Protein AF-A0A7S4MKB0-F1 (afdb_monomer_lite)

Secondary structure (DSSP, 8-state):
----TT-TTSPPPPTTSPP-HHHHHHHHHHHHH-SEEEEES----S-GGGHHHHHHHHHHHHT-TT--EEEEE-SS--TTGGG-SEEE-S-HHHHHHHHHHHTT--TTS--S----GGGTTEEEESB-TTSBB-SSEEEEEE-STT-EEEE--TT-TTTT-EEEEEEE-TTSPEEEEEEETTEEEEEEE-THHHHHHHTT-SSB-SEEESS-EEEE-

Foldseek 3Di:
DQADCFQLLAHGHDPPAFHDVVVVVVLVVLLVVDQEEEAAADQCPPDPSVSSQVRLLVCVVVVPPSHQHYEYEHQDDHPCQVSGSYYHNDHPVVVVVVVCVVVVHDPVDDPADDDDVVCVQWAWFQADQLQARHPFKIWTAHLDFQFKKAFRRPRRLRHRWIWTFHDADPSRWTWIWTQHPNDTDIHTHRPVLRVCRNVSNDNGRRMGTPDIDMDGD

Structure (mmCIF, N/CA/C/O backbone):
data_AF-A0A7S4MKB0-F1
#
_entry.id   AF-A0A7S4MKB0-F1
#
loop_
_atom_site.group_PDB
_atom_site.id
_atom_site.type_symbol
_atom_site.label_atom_id
_atom_site.label_alt_id
_atom_site.label_comp_id
_atom_site.label_asym_id
_atom_site.label_entity_id
_atom_site.label_seq_id
_atom_site.pdbx_PDB_ins_code
_atom_site.Cartn_x
_atom_site.Cartn_y
_atom_site.Cartn_z
_atom_site.occupancy
_atom_site.B_iso_or_equiv
_atom_site.auth_seq_id
_atom_site.auth_comp_id
_atom_site.auth_asym_id
_atom_site.auth_atom_id
_atom_site.pdbx_PDB_model_num
ATOM 1 N N . ILE A 1 1 ? 10.834 2.226 2.724 1.00 69.75 1 ILE A N 1
ATOM 2 C CA . ILE A 1 1 ? 9.499 2.822 2.491 1.00 69.75 1 ILE A CA 1
ATOM 3 C C . ILE A 1 1 ? 9.269 3.774 3.648 1.00 69.75 1 ILE A C 1
ATOM 5 O O . ILE A 1 1 ? 9.244 3.292 4.764 1.00 69.75 1 ILE A O 1
ATOM 9 N N . HIS A 1 2 ? 9.223 5.087 3.424 1.00 74.38 2 HIS A N 1
ATOM 10 C CA . HIS A 1 2 ? 9.161 6.077 4.514 1.00 74.38 2 HIS A CA 1
ATOM 11 C C . HIS A 1 2 ? 7.730 6.306 5.006 1.00 74.38 2 HIS A C 1
ATOM 13 O O . HIS A 1 2 ? 7.412 7.422 5.377 1.00 74.38 2 HIS A O 1
ATOM 19 N N . GLY A 1 3 ? 6.864 5.296 4.948 1.00 78.50 3 GLY A N 1
ATOM 20 C CA . GLY A 1 3 ? 5.434 5.461 5.188 1.00 78.50 3 GLY A CA 1
ATOM 21 C C . GLY A 1 3 ? 4.674 6.154 4.057 1.00 78.50 3 GLY A C 1
ATOM 22 O O . GLY A 1 3 ? 5.232 6.460 2.998 1.00 78.50 3 GLY A O 1
ATOM 23 N N . ALA A 1 4 ? 3.386 6.396 4.284 1.00 77.88 4 ALA A N 1
ATOM 24 C CA . ALA A 1 4 ? 2.518 7.155 3.395 1.00 77.88 4 ALA A CA 1
ATOM 25 C C . ALA A 1 4 ? 1.710 8.191 4.180 1.00 77.88 4 ALA A C 1
ATOM 27 O O . ALA A 1 4 ? 1.261 7.950 5.297 1.00 77.88 4 ALA A O 1
ATOM 28 N N . TRP A 1 5 ? 1.483 9.359 3.574 1.00 69.25 5 TRP A N 1
ATOM 29 C CA . TRP A 1 5 ? 0.712 10.442 4.202 1.00 69.25 5 TRP A CA 1
ATOM 30 C C . TRP A 1 5 ? -0.736 10.043 4.509 1.00 69.25 5 TRP A C 1
ATOM 32 O O . TRP A 1 5 ? -1.344 10.575 5.436 1.00 69.25 5 TRP A O 1
ATOM 42 N N . PHE A 1 6 ? -1.261 9.098 3.730 1.00 66.25 6 PHE A N 1
ATOM 43 C CA . PHE A 1 6 ? -2.639 8.621 3.792 1.00 66.25 6 PHE A CA 1
ATOM 44 C C . PHE A 1 6 ? -2.758 7.185 4.317 1.00 66.25 6 PHE A C 1
ATOM 46 O O . PHE A 1 6 ? -3.847 6.628 4.270 1.00 66.25 6 PHE A O 1
ATOM 53 N N . ASP A 1 7 ? -1.666 6.588 4.809 1.00 73.00 7 ASP A N 1
ATOM 54 C CA . ASP A 1 7 ? -1.713 5.319 5.538 1.00 73.00 7 ASP A CA 1
ATOM 55 C C . ASP A 1 7 ? -1.405 5.589 7.012 1.00 73.00 7 ASP A C 1
ATOM 57 O O . ASP A 1 7 ? -0.240 5.714 7.395 1.00 73.00 7 ASP A O 1
ATOM 61 N N . PRO A 1 8 ? -2.423 5.690 7.876 1.00 71.69 8 PRO A N 1
ATOM 62 C CA . PRO A 1 8 ? -2.177 6.017 9.271 1.00 71.69 8 PRO A CA 1
ATOM 63 C C . PRO A 1 8 ? -1.583 4.848 10.069 1.00 71.69 8 PRO A C 1
ATOM 65 O O . PRO A 1 8 ? -1.177 5.053 11.209 1.00 71.69 8 PRO A O 1
ATOM 68 N N . SER A 1 9 ? -1.524 3.645 9.485 1.00 68.19 9 SER A N 1
ATOM 69 C CA . SER A 1 9 ? -0.871 2.455 10.048 1.00 68.19 9 SER A CA 1
ATOM 70 C C . SER A 1 9 ? 0.614 2.341 9.671 1.00 68.19 9 SER A C 1
ATOM 72 O O . SER A 1 9 ? 1.333 1.448 10.125 1.00 68.19 9 SER A O 1
ATOM 74 N N . ASN A 1 10 ? 1.072 3.242 8.803 1.00 77.25 10 ASN A N 1
ATOM 75 C CA . ASN A 1 10 ? 2.452 3.390 8.369 1.00 77.25 10 ASN A CA 1
ATOM 76 C C . ASN A 1 10 ? 2.677 4.862 7.981 1.00 77.25 10 ASN A C 1
ATOM 78 O O . ASN A 1 10 ? 2.890 5.167 6.800 1.00 77.25 10 ASN A O 1
ATOM 82 N N . PRO A 1 11 ? 2.542 5.797 8.941 1.00 74.94 11 PRO A N 1
ATOM 83 C CA . PRO A 1 11 ? 2.632 7.220 8.650 1.00 74.94 11 PRO A CA 1
ATOM 84 C C . PRO A 1 11 ? 4.034 7.587 8.168 1.00 74.94 11 PRO A C 1
ATOM 86 O O . PRO A 1 11 ? 4.996 6.837 8.346 1.00 74.94 11 PRO A O 1
ATOM 89 N N . VAL A 1 12 ? 4.159 8.770 7.561 1.00 76.69 12 VAL A N 1
ATOM 90 C CA . VAL A 1 12 ? 5.456 9.199 7.040 1.00 76.69 12 VAL A CA 1
ATOM 91 C C . VAL A 1 12 ? 6.478 9.357 8.159 1.00 76.69 12 VAL A C 1
ATOM 93 O O . VAL A 1 12 ? 6.296 10.166 9.068 1.00 76.69 12 VAL A O 1
ATOM 96 N N . VAL A 1 13 ? 7.583 8.626 8.044 1.00 75.56 13 VAL A N 1
ATOM 97 C CA . VAL A 1 13 ? 8.700 8.684 8.985 1.00 75.56 13 VAL A CA 1
ATOM 98 C C . VAL A 1 13 ? 9.765 9.632 8.436 1.00 75.56 13 VAL A C 1
ATOM 100 O O . VAL A 1 13 ? 10.166 9.537 7.272 1.00 75.56 13 VAL A O 1
ATOM 103 N N . LYS A 1 14 ? 10.231 10.569 9.273 1.00 69.25 14 LYS A N 1
ATOM 104 C CA . LYS A 1 14 ? 11.354 11.463 8.938 1.00 69.25 14 LYS A CA 1
ATOM 105 C C . LYS A 1 14 ? 12.633 10.637 8.729 1.00 69.25 14 LYS A C 1
ATOM 107 O O . LYS A 1 14 ? 12.747 9.533 9.245 1.00 69.25 14 LYS A O 1
ATOM 112 N N . PHE A 1 15 ? 13.624 11.184 8.021 1.00 62.44 15 PHE A N 1
ATOM 113 C CA . PHE A 1 15 ? 14.869 10.474 7.666 1.00 62.44 15 PHE A CA 1
ATOM 114 C C . PHE A 1 15 ? 15.657 9.873 8.850 1.00 62.44 15 PHE A C 1
ATOM 116 O O . PHE A 1 15 ? 16.503 9.014 8.629 1.00 62.44 15 PHE A O 1
ATOM 123 N N . SER A 1 16 ? 15.397 10.316 10.083 1.00 59.19 16 SER A N 1
ATOM 124 C CA . SER A 1 16 ? 16.022 9.823 11.316 1.00 59.19 16 SER A CA 1
ATOM 125 C C . SER A 1 16 ? 15.167 8.831 12.117 1.00 59.19 16 SER A C 1
ATOM 127 O O . SER A 1 16 ? 15.571 8.456 13.213 1.00 59.19 16 SER A O 1
ATOM 129 N N . GLY A 1 17 ? 13.968 8.475 11.650 1.00 65.25 17 GLY A N 1
ATOM 130 C CA . GLY A 1 17 ? 13.078 7.553 12.359 1.00 65.25 17 GLY A CA 1
ATOM 131 C C . GLY A 1 17 ? 13.209 6.103 11.889 1.00 65.25 17 GLY A C 1
ATOM 132 O O . GLY A 1 17 ? 13.874 5.807 10.895 1.00 65.25 17 GLY A O 1
ATOM 133 N N . ASN A 1 18 ? 12.544 5.198 12.606 1.00 68.56 18 ASN A N 1
ATOM 134 C CA . ASN A 1 18 ? 12.557 3.769 12.301 1.00 68.56 18 ASN A CA 1
ATOM 135 C C . ASN A 1 18 ? 11.503 3.433 11.245 1.00 68.56 18 ASN A C 1
ATOM 137 O O . ASN A 1 18 ? 10.352 3.860 11.338 1.00 68.56 18 ASN A O 1
ATOM 141 N N . LEU A 1 19 ? 11.906 2.674 10.228 1.00 79.88 19 LEU A N 1
ATOM 142 C CA . LEU A 1 19 ? 10.979 2.144 9.237 1.00 79.88 19 LEU A CA 1
ATOM 143 C C . LEU A 1 19 ? 10.293 0.897 9.794 1.00 79.88 19 LEU A C 1
ATOM 145 O O . LEU A 1 19 ? 10.870 0.172 10.595 1.00 79.88 19 LEU A O 1
ATOM 149 N N . ARG A 1 20 ? 9.091 0.609 9.295 1.00 84.38 20 ARG A N 1
ATOM 150 C CA . ARG A 1 20 ? 8.440 -0.681 9.516 1.00 84.38 20 ARG A CA 1
ATOM 151 C C . ARG A 1 20 ? 9.255 -1.807 8.877 1.00 84.38 20 ARG A C 1
ATOM 153 O O . ARG A 1 20 ? 9.320 -1.902 7.646 1.00 84.38 20 ARG A O 1
ATOM 160 N N . ASP A 1 21 ? 9.875 -2.635 9.716 1.00 85.25 21 ASP A N 1
ATOM 161 C CA . ASP A 1 21 ? 10.759 -3.728 9.295 1.00 85.25 21 ASP A CA 1
ATOM 162 C C . ASP A 1 21 ? 10.033 -4.756 8.427 1.00 85.25 21 ASP A C 1
ATOM 164 O O . ASP A 1 21 ? 10.594 -5.249 7.452 1.00 85.25 21 ASP A O 1
ATOM 168 N N . ASP A 1 22 ? 8.766 -5.042 8.719 1.00 85.31 22 ASP A N 1
ATOM 169 C CA . ASP A 1 22 ? 7.951 -5.972 7.940 1.00 85.31 22 ASP A CA 1
ATOM 170 C C . ASP A 1 22 ? 7.757 -5.489 6.493 1.00 85.31 22 ASP A C 1
ATOM 172 O O . ASP A 1 22 ? 7.987 -6.240 5.544 1.00 85.31 22 ASP A O 1
ATOM 176 N N . LEU A 1 23 ? 7.433 -4.207 6.302 1.00 87.19 23 LEU A N 1
ATOM 177 C CA . LEU A 1 23 ? 7.290 -3.601 4.975 1.00 87.19 23 LEU A CA 1
ATOM 178 C C . LEU A 1 23 ? 8.634 -3.444 4.265 1.00 87.19 23 LEU A C 1
ATOM 180 O O . LEU A 1 23 ? 8.720 -3.560 3.040 1.00 87.19 23 LEU A O 1
ATOM 184 N N . PHE A 1 24 ? 9.693 -3.166 5.023 1.00 88.06 24 PHE A N 1
ATOM 185 C CA . PHE A 1 24 ? 11.045 -3.114 4.491 1.00 88.06 24 PHE A CA 1
ATOM 186 C C . PHE A 1 24 ? 11.484 -4.486 3.973 1.00 88.06 24 PHE A C 1
ATOM 188 O O . PHE A 1 24 ? 11.900 -4.583 2.822 1.00 88.06 24 PHE A O 1
ATOM 195 N N . ASN A 1 25 ? 11.316 -5.543 4.765 1.00 89.88 25 ASN A N 1
ATOM 196 C CA . ASN A 1 25 ? 11.630 -6.917 4.377 1.00 89.88 25 ASN A CA 1
ATOM 197 C C . ASN A 1 25 ? 10.782 -7.364 3.185 1.00 89.88 25 ASN A C 1
ATOM 199 O O . ASN A 1 25 ? 11.319 -7.894 2.214 1.00 89.88 25 ASN A O 1
ATOM 203 N N . TRP A 1 26 ? 9.485 -7.045 3.187 1.00 90.06 26 TRP A N 1
ATOM 204 C CA . TRP A 1 26 ? 8.615 -7.356 2.057 1.00 90.06 26 TRP A CA 1
ATOM 205 C C . TRP A 1 26 ? 9.085 -6.688 0.757 1.00 90.06 26 TRP A C 1
ATOM 207 O O . TRP A 1 26 ? 9.101 -7.317 -0.300 1.00 90.06 26 TRP A O 1
ATOM 217 N N . MET A 1 27 ? 9.546 -5.436 0.821 1.00 92.56 27 MET A N 1
ATOM 218 C CA . MET A 1 27 ? 10.132 -4.751 -0.334 1.00 92.56 27 MET A CA 1
ATOM 219 C C . MET A 1 27 ? 11.385 -5.468 -0.861 1.00 92.56 27 MET A C 1
ATOM 221 O O . MET A 1 27 ? 11.548 -5.556 -2.077 1.00 92.56 27 MET A O 1
ATOM 225 N N . TYR A 1 28 ? 12.254 -5.983 0.015 1.00 92.56 28 TYR A N 1
ATOM 226 C CA . TYR A 1 28 ? 13.428 -6.769 -0.394 1.00 92.56 28 TYR A CA 1
ATOM 227 C C . TYR A 1 28 ? 13.027 -8.091 -1.057 1.00 92.56 28 TYR A C 1
ATOM 229 O O . TYR A 1 28 ? 13.566 -8.444 -2.108 1.00 92.56 28 TYR A O 1
ATOM 237 N N . ASP A 1 29 ? 12.040 -8.787 -0.497 1.00 93.81 29 ASP A N 1
ATOM 238 C CA . ASP A 1 29 ? 11.519 -10.024 -1.078 1.00 93.81 29 ASP A CA 1
ATOM 239 C C . ASP A 1 29 ? 10.910 -9.789 -2.464 1.00 93.81 29 ASP A C 1
ATOM 241 O O . ASP A 1 29 ? 11.104 -10.591 -3.382 1.00 93.81 29 ASP A O 1
ATOM 245 N N . MET A 1 30 ? 10.177 -8.686 -2.633 1.00 93.44 30 MET A N 1
ATOM 246 C CA . MET 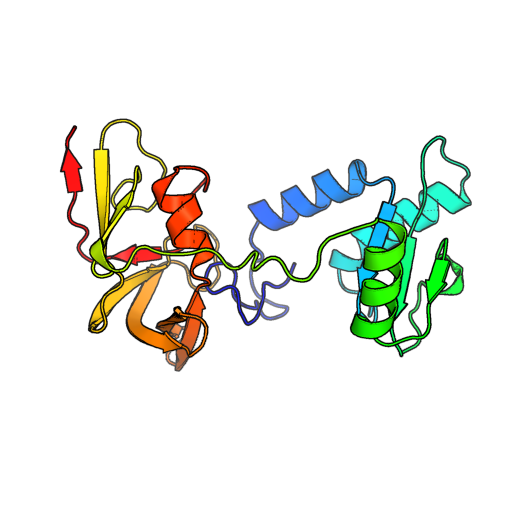A 1 30 ? 9.615 -8.291 -3.925 1.00 93.44 30 MET A CA 1
ATOM 247 C C . MET A 1 30 ? 10.705 -7.871 -4.911 1.00 93.44 30 MET A C 1
ATOM 249 O O . MET A 1 30 ? 10.655 -8.281 -6.068 1.00 93.44 30 MET A O 1
ATOM 253 N N . GLU A 1 31 ? 11.721 -7.123 -4.469 1.00 94.81 31 GLU A N 1
ATOM 254 C CA . GLU A 1 31 ? 12.872 -6.741 -5.297 1.00 94.81 31 GLU A CA 1
ATOM 255 C C . GLU A 1 31 ? 13.555 -7.967 -5.927 1.00 94.81 31 GLU A C 1
ATOM 257 O O . GLU A 1 31 ? 13.938 -7.925 -7.097 1.00 94.81 31 GLU A O 1
ATOM 262 N N . ALA A 1 32 ? 13.684 -9.069 -5.182 1.00 92.69 32 ALA A N 1
ATOM 263 C CA . ALA A 1 32 ? 14.296 -10.296 -5.686 1.00 92.69 32 ALA A CA 1
ATOM 264 C C . ALA A 1 32 ? 13.432 -11.017 -6.740 1.00 92.69 32 ALA A C 1
ATOM 266 O O . ALA A 1 32 ? 13.964 -11.645 -7.660 1.00 92.69 32 ALA A O 1
ATOM 267 N N . LYS A 1 33 ? 12.103 -10.933 -6.615 1.00 94.62 33 LYS A N 1
ATOM 268 C CA . LYS A 1 33 ? 11.141 -11.701 -7.424 1.00 94.62 33 LYS A CA 1
ATOM 269 C C . LYS A 1 33 ? 10.652 -10.962 -8.668 1.00 94.62 33 LYS A C 1
ATOM 271 O O . LYS A 1 33 ? 10.253 -11.614 -9.623 1.00 94.62 33 LYS A O 1
ATOM 276 N N . ILE A 1 34 ? 10.682 -9.632 -8.664 1.00 96.06 34 ILE A N 1
ATOM 277 C CA . ILE A 1 34 ? 10.073 -8.804 -9.709 1.00 96.06 34 ILE A CA 1
ATOM 278 C C . ILE A 1 34 ? 10.734 -9.001 -11.083 1.00 96.06 34 ILE A C 1
ATOM 280 O O . ILE A 1 34 ? 11.960 -8.926 -11.224 1.00 96.06 34 ILE A O 1
ATOM 284 N N . ASP A 1 35 ? 9.909 -9.215 -12.105 1.00 97.31 35 ASP A N 1
ATOM 285 C CA . ASP A 1 35 ? 10.303 -9.255 -13.519 1.00 97.31 35 ASP A CA 1
ATOM 286 C C . ASP A 1 35 ? 9.944 -7.952 -14.258 1.00 97.31 35 ASP A C 1
ATOM 288 O O . ASP A 1 35 ? 10.691 -7.533 -15.146 1.00 97.31 35 ASP A O 1
ATOM 292 N N . LEU A 1 36 ? 8.865 -7.281 -13.841 1.00 97.62 36 LEU A N 1
ATOM 293 C CA . LEU A 1 36 ? 8.358 -6.014 -14.360 1.00 97.62 36 LEU A CA 1
ATOM 294 C C . LEU A 1 36 ? 8.056 -5.023 -13.229 1.00 97.62 36 LEU A C 1
ATOM 296 O O . LEU A 1 36 ? 7.256 -5.308 -12.341 1.00 97.62 36 LEU A O 1
ATOM 300 N N . CYS A 1 37 ? 8.613 -3.813 -13.307 1.00 97.69 37 CYS A N 1
ATOM 301 C CA . CYS A 1 37 ? 8.266 -2.705 -12.413 1.00 97.69 37 CYS A CA 1
ATOM 302 C C . CYS A 1 37 ? 7.580 -1.563 -13.175 1.00 97.69 37 CYS A C 1
ATOM 304 O O . CYS A 1 37 ? 8.119 -1.072 -14.167 1.00 97.69 37 CYS A O 1
ATOM 306 N N . LEU A 1 38 ? 6.423 -1.100 -12.688 1.00 97.50 38 LEU A N 1
ATOM 307 C CA . LEU A 1 38 ? 5.760 0.114 -13.173 1.00 97.50 38 LEU A CA 1
ATOM 308 C C . LEU A 1 38 ? 6.065 1.288 -12.232 1.00 97.50 38 LEU A C 1
ATOM 310 O O . LEU A 1 38 ? 5.642 1.302 -11.078 1.00 97.50 38 LEU A O 1
ATOM 314 N N . CYS A 1 39 ? 6.772 2.300 -12.727 1.00 97.12 39 CYS A N 1
ATOM 315 C CA . CYS A 1 39 ? 7.023 3.551 -12.016 1.00 97.12 39 CYS A CA 1
ATOM 316 C C . CYS A 1 39 ? 6.026 4.616 -12.479 1.00 97.12 39 CYS A C 1
ATOM 318 O O . CYS A 1 39 ? 6.134 5.127 -13.595 1.00 97.12 39 CYS A O 1
ATOM 320 N N . LEU A 1 40 ? 5.066 4.953 -11.617 1.00 97.00 40 LEU A N 1
ATOM 321 C CA . LEU A 1 40 ? 3.945 5.840 -11.931 1.00 97.00 40 LEU A CA 1
ATOM 322 C C . LEU A 1 40 ? 4.097 7.165 -11.177 1.00 97.00 40 LEU A C 1
ATOM 324 O O . LEU A 1 40 ? 4.086 7.173 -9.949 1.00 97.00 40 LEU A O 1
ATOM 328 N N . GLY A 1 41 ? 4.269 8.279 -11.893 1.00 95.12 41 GLY A N 1
ATOM 329 C CA . GLY A 1 41 ? 4.281 9.621 -11.291 1.00 95.12 41 GLY A CA 1
ATOM 330 C C . GLY A 1 41 ? 5.393 9.866 -10.261 1.00 95.12 41 GLY A C 1
ATOM 331 O O . GLY A 1 41 ? 5.247 10.719 -9.391 1.00 95.12 41 GLY A O 1
ATOM 332 N N . THR A 1 42 ? 6.497 9.118 -10.332 1.00 93.44 42 THR A N 1
ATOM 333 C CA . THR A 1 42 ? 7.637 9.231 -9.409 1.00 93.44 42 THR A CA 1
ATOM 334 C C . THR A 1 42 ? 8.868 9.800 -10.110 1.00 93.44 42 THR A C 1
ATOM 336 O O . THR A 1 42 ? 9.149 9.480 -11.267 1.00 93.44 42 THR A O 1
ATOM 339 N N . SER A 1 43 ? 9.623 10.641 -9.400 1.00 93.38 43 SER A N 1
ATOM 340 C CA . SER A 1 43 ? 10.893 11.200 -9.876 1.00 93.38 43 SER A CA 1
ATOM 341 C C . SER A 1 43 ? 12.074 10.232 -9.741 1.00 93.38 43 SER A C 1
ATOM 343 O O . SER A 1 43 ? 13.108 10.466 -10.366 1.00 93.38 43 SER A O 1
ATOM 345 N N . LEU A 1 44 ? 11.930 9.148 -8.961 1.00 93.19 44 LEU A N 1
ATOM 346 C CA . LEU A 1 44 ? 12.999 8.177 -8.669 1.00 93.19 44 LEU A CA 1
ATOM 347 C C . LEU A 1 44 ? 14.278 8.872 -8.159 1.00 93.19 44 LEU A C 1
ATOM 349 O O . LEU A 1 44 ? 15.385 8.653 -8.661 1.00 93.19 44 LEU A O 1
ATOM 353 N N . SER A 1 45 ? 14.097 9.773 -7.190 1.00 88.31 45 SER A N 1
ATOM 354 C CA . SER A 1 45 ? 15.080 10.758 -6.723 1.00 88.31 45 SER A CA 1
ATOM 355 C C . SER A 1 45 ? 16.170 10.216 -5.786 1.00 88.31 45 SER A C 1
ATOM 357 O O . SER A 1 45 ? 16.850 10.989 -5.116 1.00 88.31 45 SER A O 1
ATOM 359 N N . GLY A 1 46 ? 16.385 8.901 -5.744 1.00 85.25 46 GLY A N 1
ATOM 360 C CA . GLY A 1 46 ? 17.447 8.266 -4.963 1.00 85.25 46 GLY A CA 1
ATOM 361 C C . GLY A 1 46 ? 16.984 7.661 -3.641 1.00 85.25 46 GLY A C 1
ATOM 362 O O . GLY A 1 46 ? 17.822 7.341 -2.800 1.00 85.25 46 GLY A O 1
ATOM 363 N N . MET A 1 47 ? 15.681 7.460 -3.447 1.00 87.06 47 MET A N 1
ATOM 364 C CA . MET A 1 47 ? 15.182 6.778 -2.257 1.00 87.06 47 MET A CA 1
ATOM 365 C C . MET A 1 47 ? 15.558 5.296 -2.280 1.00 87.06 47 MET A C 1
ATOM 367 O O . MET A 1 47 ? 15.702 4.682 -3.339 1.00 87.06 47 MET A O 1
ATOM 371 N N . ASN A 1 48 ? 15.634 4.678 -1.098 1.00 87.06 48 ASN A N 1
ATOM 372 C CA . ASN A 1 48 ? 15.890 3.242 -1.012 1.00 87.06 48 ASN A CA 1
ATOM 373 C C . ASN A 1 48 ? 14.839 2.415 -1.777 1.00 87.06 48 ASN A C 1
ATOM 375 O O . ASN A 1 48 ? 15.177 1.384 -2.343 1.00 87.06 48 ASN A O 1
ATOM 379 N N . ALA A 1 49 ? 13.592 2.896 -1.845 1.00 89.06 49 ALA A N 1
ATOM 380 C CA . ALA A 1 49 ? 12.508 2.259 -2.595 1.00 89.06 49 ALA A CA 1
ATOM 381 C C . ALA A 1 49 ? 12.773 2.180 -4.110 1.00 89.06 49 ALA A C 1
ATOM 383 O O . ALA A 1 49 ? 12.295 1.256 -4.764 1.00 89.06 49 ALA A O 1
ATOM 384 N N . ASP A 1 50 ? 13.606 3.066 -4.667 1.00 93.50 50 ASP A N 1
ATOM 385 C CA . ASP A 1 50 ? 13.929 3.062 -6.099 1.00 93.50 50 ASP A CA 1
ATOM 386 C C . ASP A 1 50 ? 14.662 1.785 -6.526 1.00 93.50 50 ASP A C 1
ATOM 388 O O . ASP A 1 50 ? 14.736 1.482 -7.715 1.00 93.50 50 ASP A O 1
ATOM 392 N N . ARG A 1 51 ? 15.214 1.014 -5.578 1.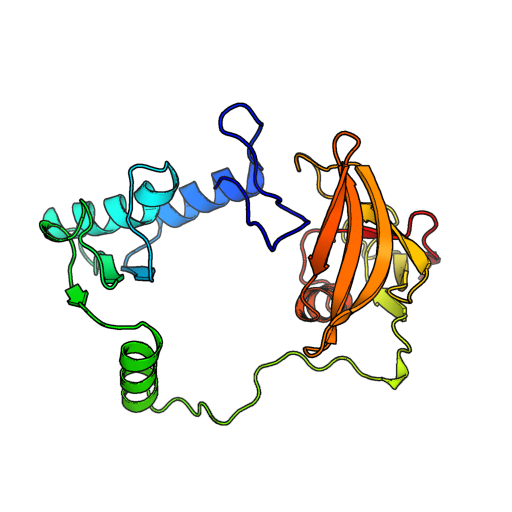00 93.69 51 ARG A N 1
ATOM 393 C CA . ARG A 1 51 ? 15.809 -0.307 -5.832 1.00 93.69 51 ARG A CA 1
ATOM 394 C C . ARG A 1 51 ? 14.851 -1.245 -6.573 1.00 93.69 51 ARG A C 1
ATOM 396 O O . ARG A 1 51 ? 15.275 -1.913 -7.510 1.00 93.69 51 ARG A O 1
ATOM 403 N N . VAL A 1 52 ? 13.553 -1.182 -6.260 1.00 95.12 52 VAL A N 1
ATOM 404 C CA . VAL A 1 52 ? 12.506 -2.012 -6.879 1.00 95.12 52 VAL A CA 1
ATOM 405 C C . VAL A 1 52 ? 12.362 -1.699 -8.372 1.00 95.12 52 VAL A C 1
ATOM 407 O O . VAL A 1 52 ? 12.039 -2.580 -9.158 1.00 95.12 52 VAL A O 1
ATOM 410 N N . ALA A 1 53 ? 12.690 -0.472 -8.786 1.00 96.69 53 ALA A N 1
ATOM 411 C CA . ALA A 1 53 ? 12.762 -0.071 -10.189 1.00 96.69 53 ALA A CA 1
ATOM 412 C C . ALA A 1 53 ? 14.150 -0.314 -10.809 1.00 96.69 53 ALA A C 1
ATOM 414 O O . ALA A 1 53 ? 14.265 -0.651 -11.987 1.00 96.69 53 ALA A O 1
ATOM 415 N N . LYS A 1 54 ? 15.231 -0.134 -10.038 1.00 96.69 54 LYS A N 1
ATOM 416 C CA . LYS A 1 54 ? 16.618 -0.295 -10.516 1.00 96.69 54 LYS A CA 1
ATOM 417 C C . LYS A 1 54 ? 16.950 -1.752 -10.830 1.00 96.69 54 LYS A C 1
ATOM 419 O O . LYS A 1 54 ? 17.669 -2.008 -11.794 1.00 96.69 54 LYS A O 1
ATOM 424 N N . THR A 1 55 ? 16.481 -2.684 -10.010 1.00 96.94 55 THR A N 1
ATOM 425 C CA . THR A 1 55 ? 16.843 -4.101 -10.091 1.00 96.94 55 THR A CA 1
ATOM 426 C C . THR A 1 55 ? 16.320 -4.779 -11.361 1.00 96.94 55 THR A C 1
ATOM 428 O O . THR A 1 55 ? 17.162 -5.262 -12.124 1.00 96.94 55 THR A O 1
ATOM 431 N N . PRO A 1 56 ? 15.015 -4.752 -11.696 1.00 97.44 56 PRO A N 1
ATOM 432 C CA . PRO A 1 56 ? 14.535 -5.313 -12.960 1.00 97.44 56 PRO A CA 1
ATOM 433 C C . PRO A 1 56 ? 15.128 -4.596 -14.185 1.00 97.44 56 PRO A C 1
ATOM 435 O O . PRO A 1 56 ? 15.528 -5.266 -15.133 1.00 97.44 56 PRO A O 1
ATOM 438 N N . ALA A 1 57 ? 15.321 -3.270 -14.148 1.00 97.50 57 ALA A N 1
ATOM 439 C CA . ALA A 1 57 ? 16.013 -2.539 -15.220 1.00 97.50 57 ALA A CA 1
ATOM 440 C C . ALA A 1 57 ? 17.441 -3.063 -15.477 1.00 97.50 57 ALA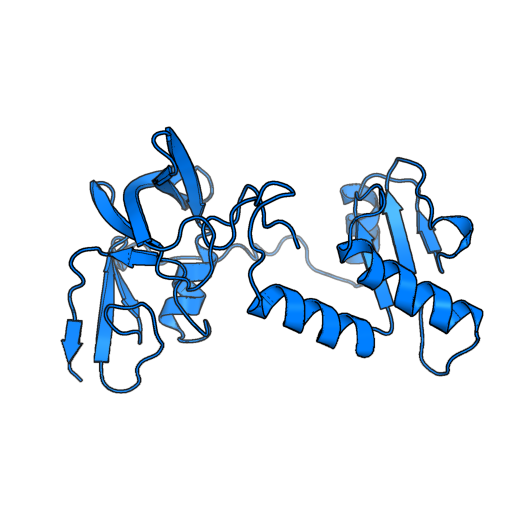 A C 1
ATOM 442 O O . ALA A 1 57 ? 17.829 -3.302 -16.620 1.00 97.50 57 ALA A O 1
ATOM 443 N N . LYS A 1 58 ? 18.237 -3.276 -14.419 1.00 97.31 58 LYS A N 1
ATOM 444 C CA . LYS A 1 58 ? 19.597 -3.833 -14.541 1.00 97.31 58 LYS A CA 1
ATOM 445 C C . LYS A 1 58 ? 19.588 -5.270 -15.063 1.00 97.31 58 LYS A C 1
ATOM 447 O O . LYS A 1 58 ? 20.417 -5.605 -15.903 1.00 97.31 58 LYS A O 1
ATOM 452 N N . ARG A 1 59 ? 18.679 -6.104 -14.555 1.00 97.56 59 ARG A N 1
ATOM 453 C CA . ARG A 1 59 ? 18.536 -7.512 -14.956 1.00 97.56 59 ARG A CA 1
ATOM 454 C C . ARG A 1 59 ? 18.146 -7.640 -16.431 1.00 97.56 59 ARG A C 1
ATOM 456 O O . ARG A 1 59 ? 18.754 -8.430 -17.145 1.00 97.56 59 ARG A O 1
ATOM 463 N N . MET A 1 60 ? 17.235 -6.789 -16.907 1.00 97.69 60 MET A N 1
ATOM 464 C CA . MET A 1 60 ? 16.886 -6.686 -18.327 1.00 97.69 60 MET A CA 1
ATOM 465 C C . MET A 1 60 ? 18.105 -6.305 -19.181 1.00 97.69 60 MET A C 1
ATOM 467 O O . MET A 1 60 ? 18.388 -6.975 -20.166 1.00 97.69 60 MET A O 1
ATOM 471 N N . ILE A 1 61 ? 18.869 -5.274 -18.790 1.00 97.19 61 ILE A N 1
ATOM 472 C CA . ILE A 1 61 ? 20.078 -4.843 -19.525 1.00 97.19 61 ILE A CA 1
ATOM 473 C C . ILE A 1 61 ? 21.135 -5.955 -19.592 1.00 97.19 61 ILE A C 1
ATOM 475 O O . ILE A 1 61 ? 21.839 -6.076 -20.590 1.00 97.19 61 ILE A O 1
ATOM 479 N N . ARG A 1 62 ? 21.253 -6.768 -18.537 1.00 97.38 62 ARG A N 1
ATOM 480 C CA . ARG A 1 62 ? 22.155 -7.926 -18.503 1.00 97.38 62 ARG A CA 1
ATOM 481 C C . ARG A 1 62 ? 21.687 -9.078 -19.404 1.00 97.38 62 ARG A C 1
ATOM 483 O O . ARG A 1 62 ? 22.508 -9.921 -19.751 1.00 97.38 62 ARG A O 1
ATOM 490 N N . GLY A 1 63 ? 20.413 -9.100 -19.797 1.00 96.56 63 GLY A N 1
ATOM 491 C CA . GLY A 1 63 ? 19.823 -10.170 -20.601 1.00 96.56 63 GLY A CA 1
ATOM 492 C C . GLY A 1 63 ? 19.344 -11.366 -19.776 1.00 96.56 63 GLY A C 1
ATOM 493 O O . GLY A 1 63 ? 19.325 -12.485 -20.284 1.00 96.56 63 GLY A O 1
ATOM 494 N N . ASP A 1 64 ? 18.978 -11.158 -18.508 1.00 96.88 64 ASP A N 1
ATOM 495 C CA . ASP A 1 64 ? 18.407 -12.218 -17.676 1.00 96.88 64 ASP A CA 1
ATOM 496 C C . ASP A 1 64 ? 17.103 -12.752 -18.294 1.00 96.88 64 ASP A C 1
ATOM 498 O O . ASP A 1 64 ? 16.191 -11.988 -18.620 1.00 96.88 64 ASP A O 1
ATOM 502 N N . ALA A 1 65 ? 16.992 -14.077 -18.413 1.00 95.94 65 ALA A N 1
ATOM 503 C CA . ALA A 1 65 ? 15.808 -14.718 -18.974 1.00 95.94 65 ALA A CA 1
ATOM 504 C C . ALA A 1 65 ? 14.541 -14.393 -18.161 1.00 95.94 65 ALA A C 1
ATOM 506 O O . ALA A 1 65 ? 14.540 -14.460 -16.931 1.00 95.94 65 ALA A O 1
ATOM 507 N N . GLY A 1 66 ? 13.455 -14.067 -18.867 1.00 95.06 66 GLY A N 1
ATOM 508 C CA . GLY A 1 66 ? 12.145 -13.791 -18.270 1.00 95.06 66 GLY A CA 1
ATOM 509 C C . GLY A 1 66 ? 11.986 -12.401 -17.647 1.00 95.06 66 GLY A C 1
ATOM 510 O O . GLY A 1 66 ? 10.943 -12.131 -17.064 1.00 95.06 66 GLY A O 1
ATOM 511 N N . ILE A 1 67 ? 12.977 -11.509 -17.764 1.00 97.88 67 ILE A N 1
ATOM 512 C CA . ILE A 1 67 ? 12.911 -10.170 -17.165 1.00 97.88 67 ILE A CA 1
ATOM 513 C C . ILE A 1 67 ? 12.419 -9.135 -18.171 1.00 97.88 67 ILE A C 1
ATOM 515 O O . ILE A 1 67 ? 13.056 -8.890 -19.193 1.00 97.88 67 ILE A O 1
ATOM 519 N N . LEU A 1 68 ? 11.300 -8.489 -17.839 1.00 97.81 68 LEU A N 1
ATOM 520 C CA . LEU A 1 68 ? 10.655 -7.462 -18.659 1.00 97.81 68 LEU A CA 1
ATOM 521 C C . LEU A 1 68 ? 11.223 -6.059 -18.400 1.00 97.81 68 LEU A C 1
ATOM 523 O O . LEU A 1 68 ? 11.168 -5.196 -19.272 1.00 97.81 68 LEU A O 1
ATOM 527 N N . GLY A 1 69 ? 11.787 -5.826 -17.214 1.00 98.00 69 GLY A N 1
ATOM 528 C CA . GLY A 1 69 ? 12.465 -4.584 -16.864 1.00 98.00 69 GLY A CA 1
ATOM 529 C C . GLY A 1 69 ? 11.553 -3.562 -16.193 1.00 98.00 69 GLY A C 1
ATOM 530 O O . GLY A 1 69 ? 10.696 -3.898 -15.378 1.00 98.00 69 GLY A O 1
ATOM 531 N N . THR A 1 70 ? 11.775 -2.285 -16.489 1.00 98.31 70 THR A N 1
ATOM 532 C CA . THR A 1 70 ? 11.096 -1.179 -15.797 1.00 98.31 70 THR A CA 1
ATOM 533 C C . THR A 1 70 ? 10.400 -0.273 -16.793 1.00 98.31 70 THR A C 1
ATOM 535 O O . THR A 1 70 ? 11.031 0.214 -17.726 1.00 98.31 70 THR A O 1
ATOM 538 N N . VAL A 1 71 ? 9.119 0.001 -16.573 1.00 98.38 71 VAL A N 1
ATOM 539 C CA . VAL A 1 71 ? 8.322 0.957 -17.345 1.00 98.38 71 VAL A CA 1
ATOM 540 C C . VAL A 1 71 ? 8.133 2.215 -16.515 1.00 98.38 71 VAL A C 1
ATOM 542 O O . VAL A 1 71 ? 7.746 2.142 -15.351 1.00 98.38 71 VAL A O 1
ATOM 545 N N . ILE A 1 72 ? 8.385 3.379 -17.106 1.00 98.44 72 ILE A N 1
ATOM 546 C CA . ILE A 1 72 ? 8.272 4.665 -16.414 1.00 98.44 72 ILE A CA 1
ATOM 547 C C . ILE A 1 72 ? 7.226 5.526 -17.118 1.00 98.44 72 ILE A C 1
ATOM 549 O O . ILE A 1 72 ? 7.407 5.912 -18.278 1.00 98.44 72 ILE A O 1
ATOM 553 N N . ILE A 1 73 ? 6.164 5.881 -16.394 1.00 98.31 73 ILE A N 1
ATOM 554 C CA . ILE A 1 73 ? 5.108 6.797 -16.834 1.00 98.31 73 ILE A CA 1
ATOM 555 C C . ILE A 1 73 ? 5.130 8.011 -15.909 1.00 98.31 73 ILE A C 1
ATOM 557 O O . ILE A 1 73 ? 4.776 7.934 -14.732 1.00 98.31 73 ILE A O 1
ATOM 561 N N . ASN A 1 74 ? 5.601 9.134 -16.435 1.00 97.62 74 ASN A N 1
ATOM 562 C CA . ASN A 1 74 ? 5.773 10.370 -15.681 1.00 97.62 74 ASN A CA 1
ATOM 563 C C . ASN A 1 74 ? 5.912 11.557 -16.644 1.00 97.62 74 ASN A C 1
ATOM 565 O O . ASN A 1 74 ? 6.366 11.382 -17.777 1.00 97.62 74 ASN A O 1
ATOM 569 N N . LEU A 1 75 ? 5.589 12.764 -16.185 1.00 97.19 75 LEU A N 1
ATOM 570 C CA . LEU A 1 75 ? 5.785 14.000 -16.951 1.00 97.19 75 LEU A CA 1
ATOM 571 C C . LEU A 1 75 ? 7.238 14.494 -16.898 1.00 97.19 75 LEU A C 1
ATOM 573 O O . LEU A 1 75 ? 7.722 15.090 -17.855 1.00 97.19 75 LEU A O 1
ATOM 577 N N . GLN A 1 76 ? 7.934 14.246 -15.786 1.00 95.69 76 GLN A N 1
ATOM 578 C CA . GLN A 1 76 ? 9.295 14.729 -15.536 1.00 95.69 76 GLN A CA 1
ATOM 579 C C . GLN A 1 76 ? 10.359 13.674 -15.840 1.00 95.69 76 GLN A C 1
ATOM 581 O O . GLN A 1 76 ? 10.080 12.473 -15.874 1.00 95.69 76 GLN A O 1
ATOM 586 N N . GLN A 1 77 ? 11.586 14.139 -16.087 1.00 96.56 77 GLN A N 1
ATOM 587 C CA . GLN A 1 77 ? 12.733 13.256 -16.287 1.00 96.56 77 GLN A CA 1
ATOM 588 C C . GLN A 1 77 ? 13.100 12.522 -15.004 1.00 96.56 77 GLN A C 1
ATOM 590 O O . GLN A 1 77 ? 12.950 13.055 -13.904 1.00 96.56 77 GLN A O 1
ATOM 595 N N . THR A 1 78 ? 13.594 11.297 -15.164 1.00 97.00 78 THR A N 1
ATOM 596 C CA . THR A 1 78 ? 14.053 10.458 -14.058 1.00 97.00 78 THR A CA 1
ATOM 597 C C . THR A 1 78 ? 15.475 9.952 -14.315 1.00 97.00 78 THR A C 1
ATOM 599 O O . THR A 1 78 ? 15.865 9.727 -15.467 1.00 97.00 78 THR A O 1
ATOM 602 N N . PRO A 1 79 ? 16.266 9.674 -13.264 1.00 96.38 79 PRO A N 1
ATOM 603 C CA . PRO A 1 79 ? 17.596 9.083 -13.428 1.00 96.38 79 PRO A CA 1
ATOM 604 C C . PRO A 1 79 ? 17.604 7.703 -14.112 1.00 96.38 79 PRO A C 1
ATOM 606 O O . PRO A 1 79 ? 18.658 7.249 -14.565 1.00 96.38 79 PRO A O 1
ATOM 609 N N . LEU A 1 80 ? 16.458 7.012 -14.170 1.00 96.69 80 LEU A N 1
ATOM 610 C CA . LEU A 1 80 ? 16.319 5.688 -14.781 1.00 96.69 80 LEU A CA 1
ATOM 611 C C . LEU A 1 80 ? 15.791 5.708 -16.220 1.00 96.69 80 LEU A C 1
ATOM 613 O O . LEU A 1 80 ? 15.728 4.637 -16.820 1.00 96.69 80 LEU A O 1
ATOM 617 N N . ASP A 1 81 ? 15.492 6.870 -16.812 1.00 97.12 81 ASP A N 1
ATOM 618 C CA . ASP A 1 81 ? 14.877 6.957 -18.148 1.00 97.12 81 ASP A CA 1
ATOM 619 C C . ASP A 1 81 ? 15.644 6.136 -19.201 1.00 97.12 81 ASP A C 1
ATOM 621 O O . ASP A 1 81 ? 15.061 5.302 -19.891 1.00 97.12 81 ASP A O 1
ATOM 625 N N . LYS A 1 82 ? 16.976 6.277 -19.249 1.00 96.75 82 LYS A N 1
ATOM 626 C CA . LYS A 1 82 ? 17.857 5.562 -20.200 1.00 96.75 82 LYS A CA 1
ATOM 627 C C . LYS A 1 82 ? 17.974 4.053 -19.956 1.00 96.75 82 LYS A C 1
ATOM 629 O O . LYS A 1 82 ? 18.552 3.353 -20.778 1.00 96.75 82 LYS A O 1
ATOM 634 N N . LYS A 1 83 ? 17.520 3.571 -18.800 1.00 96.75 83 LYS A N 1
ATOM 635 C CA . LYS A 1 83 ? 17.597 2.163 -18.381 1.00 96.75 83 LYS A CA 1
ATOM 636 C C . LYS A 1 83 ? 16.221 1.496 -18.340 1.00 96.75 83 LYS A C 1
ATOM 638 O O . LYS A 1 83 ? 16.133 0.318 -18.011 1.00 96.75 83 LYS A O 1
ATOM 643 N N . SER A 1 84 ? 15.161 2.251 -18.622 1.00 97.44 84 SER A N 1
ATOM 644 C CA . SER A 1 84 ? 13.799 1.734 -18.680 1.00 97.44 84 SER A CA 1
ATOM 645 C C . SER A 1 84 ? 13.577 0.918 -19.955 1.00 97.44 84 SER A C 1
ATOM 647 O O . SER A 1 84 ? 14.165 1.205 -20.995 1.00 97.44 84 SER A O 1
ATOM 649 N N . ALA A 1 85 ? 12.727 -0.101 -19.862 1.00 97.88 85 ALA A N 1
ATOM 650 C CA . ALA A 1 85 ? 12.223 -0.855 -21.004 1.00 97.88 85 ALA A CA 1
ATOM 651 C C . ALA A 1 85 ? 11.320 0.029 -21.875 1.00 97.88 85 ALA A C 1
ATOM 653 O O . ALA A 1 85 ? 11.395 0.010 -23.100 1.00 97.88 85 ALA A O 1
ATOM 654 N N . VAL A 1 86 ? 10.468 0.825 -21.219 1.00 97.75 86 VAL A N 1
ATOM 655 C CA . VAL A 1 86 ? 9.539 1.755 -21.863 1.00 97.75 86 VAL A CA 1
ATOM 656 C C . VAL A 1 86 ? 9.470 3.043 -21.049 1.00 97.75 86 VAL A C 1
ATOM 658 O O . VAL A 1 86 ? 9.269 3.012 -19.832 1.00 97.75 86 VAL A O 1
ATOM 661 N N . ARG A 1 87 ? 9.561 4.184 -21.738 1.00 97.94 87 ARG A N 1
ATOM 662 C CA . ARG A 1 87 ? 9.369 5.516 -21.157 1.00 97.94 87 ARG A CA 1
ATOM 663 C C . ARG A 1 87 ? 8.192 6.226 -21.819 1.00 97.94 87 ARG A C 1
ATOM 665 O O . ARG A 1 87 ? 8.210 6.443 -23.026 1.00 97.94 87 ARG A O 1
ATOM 672 N N . VAL A 1 88 ? 7.200 6.630 -21.024 1.00 97.94 88 VAL A N 1
ATOM 673 C CA . VAL A 1 88 ? 5.990 7.326 -21.496 1.00 97.94 88 VAL A CA 1
ATOM 674 C C . VAL A 1 88 ? 5.854 8.713 -20.862 1.00 97.94 88 VAL A C 1
ATOM 676 O O . VAL A 1 88 ? 5.668 8.847 -19.650 1.00 97.94 88 VAL A O 1
ATOM 679 N N . TRP A 1 89 ? 5.914 9.753 -21.692 1.00 97.75 89 TRP A N 1
ATOM 680 C CA . TRP A 1 89 ? 5.773 11.159 -21.293 1.00 97.75 89 TRP A CA 1
ATOM 681 C C . TRP A 1 89 ? 4.317 11.610 -21.383 1.00 97.75 89 TRP A C 1
ATOM 683 O O . TRP A 1 89 ? 3.909 12.204 -22.377 1.00 97.75 89 TRP A O 1
ATOM 693 N N . ALA A 1 90 ? 3.516 11.290 -20.372 1.00 97.38 90 ALA A N 1
ATOM 694 C CA . ALA A 1 90 ? 2.093 11.614 -20.371 1.00 97.38 90 ALA A CA 1
ATOM 695 C C . ALA A 1 90 ? 1.520 11.652 -18.951 1.00 97.38 90 ALA A C 1
ATOM 697 O O . ALA A 1 90 ? 2.164 11.215 -17.991 1.00 97.38 90 ALA A O 1
ATOM 698 N N . LYS A 1 91 ? 0.295 12.175 -18.830 1.00 97.38 91 LYS A N 1
ATOM 699 C CA . LYS A 1 91 ? -0.497 12.058 -17.604 1.00 97.38 91 LYS A CA 1
ATOM 700 C C . LYS A 1 91 ? -0.894 10.598 -17.396 1.00 97.38 91 LYS A C 1
ATOM 702 O O . LYS A 1 91 ? -1.144 9.877 -18.361 1.00 97.38 91 LYS A O 1
ATOM 707 N N . LEU A 1 92 ? -0.965 10.178 -16.134 1.00 96.88 92 LEU A N 1
ATOM 708 C CA . LEU A 1 92 ? -1.339 8.806 -15.789 1.00 96.88 92 LEU A CA 1
ATOM 709 C C . LEU A 1 92 ? -2.739 8.466 -16.313 1.00 96.88 92 LEU A C 1
ATOM 711 O O . LEU A 1 92 ? -2.894 7.420 -16.932 1.00 96.88 92 LEU A O 1
ATOM 715 N N . ASP A 1 93 ? -3.706 9.370 -16.156 1.00 94.88 93 ASP A N 1
ATOM 716 C CA . ASP A 1 93 ? -5.094 9.140 -16.579 1.00 94.88 93 ASP A CA 1
ATOM 717 C C . ASP A 1 93 ? -5.214 8.830 -18.078 1.00 94.88 93 ASP A C 1
ATOM 719 O O . ASP A 1 93 ? -5.915 7.891 -18.457 1.00 94.88 93 ASP A O 1
ATOM 723 N N . ASP A 1 94 ? -4.474 9.547 -18.930 1.00 96.38 94 ASP A N 1
ATOM 724 C CA . ASP A 1 94 ? -4.472 9.317 -20.379 1.00 96.38 94 ASP A CA 1
ATOM 725 C C . ASP A 1 94 ? -3.909 7.925 -20.704 1.00 96.38 94 ASP A C 1
ATOM 727 O O . ASP A 1 94 ? -4.507 7.141 -21.446 1.00 96.38 94 ASP A O 1
ATOM 731 N N . VAL A 1 95 ? -2.770 7.580 -20.095 1.00 96.56 95 VAL A N 1
ATOM 732 C CA . VAL A 1 95 ? -2.094 6.298 -20.329 1.00 96.56 95 VAL A CA 1
ATOM 733 C C . VAL A 1 95 ? -2.935 5.132 -19.824 1.00 96.56 95 VAL A C 1
ATOM 735 O O . VAL A 1 95 ? -3.107 4.148 -20.544 1.00 96.56 95 VAL A O 1
ATOM 738 N N . PHE A 1 96 ? -3.497 5.230 -18.620 1.00 95.12 96 PHE A N 1
ATOM 739 C CA . PHE A 1 96 ? -4.326 4.171 -18.052 1.00 95.12 96 PHE A CA 1
ATOM 740 C C . PHE A 1 96 ? -5.674 4.038 -18.757 1.00 95.12 96 PHE A C 1
ATOM 742 O O . PHE A 1 96 ? -6.144 2.914 -18.898 1.00 95.12 96 PHE A O 1
ATOM 749 N N . SER A 1 97 ? -6.244 5.118 -19.301 1.00 93.81 97 SER A N 1
ATOM 750 C CA . SER A 1 97 ? -7.425 5.028 -20.172 1.00 93.81 97 SER A CA 1
ATOM 751 C C . SER A 1 97 ? -7.127 4.218 -21.438 1.00 93.81 97 SER A C 1
ATOM 753 O O . SER A 1 97 ? -7.900 3.340 -21.827 1.00 93.81 97 SER A O 1
ATOM 755 N N . MET A 1 98 ? -5.962 4.446 -22.055 1.00 95.50 98 MET A N 1
ATOM 756 C CA . MET A 1 98 ? -5.520 3.675 -23.222 1.00 95.50 98 MET A CA 1
ATOM 757 C C . MET A 1 98 ? -5.215 2.213 -22.871 1.00 95.50 98 MET A C 1
ATOM 759 O O . MET A 1 98 ? -5.577 1.315 -23.631 1.00 95.50 98 MET A O 1
ATOM 763 N N . ILE A 1 99 ? -4.560 1.959 -21.733 1.00 95.06 99 ILE A N 1
ATOM 764 C CA . ILE A 1 99 ? -4.271 0.600 -21.255 1.00 95.06 99 ILE A CA 1
ATOM 765 C C . ILE A 1 99 ? -5.573 -0.145 -20.955 1.00 95.06 99 ILE A C 1
ATOM 767 O O . ILE A 1 99 ? -5.734 -1.269 -21.420 1.00 95.06 99 ILE A O 1
ATOM 771 N N . ALA A 1 100 ? -6.513 0.476 -20.240 1.00 94.75 100 ALA A N 1
ATOM 772 C CA . ALA A 1 100 ? -7.802 -0.121 -19.914 1.00 94.75 100 ALA A CA 1
ATOM 773 C C . ALA A 1 100 ? -8.575 -0.515 -21.177 1.00 94.75 100 ALA A C 1
ATOM 775 O O . ALA A 1 100 ? -9.048 -1.644 -21.273 1.00 94.75 100 ALA A O 1
ATOM 776 N N . SER A 1 101 ? -8.612 0.366 -22.182 1.00 95.19 101 SER A N 1
ATOM 777 C CA . SER A 1 101 ? -9.206 0.067 -23.490 1.00 95.19 101 SER A CA 1
ATOM 778 C C . SER A 1 101 ? -8.534 -1.133 -24.171 1.00 95.19 101 SER A C 1
ATOM 780 O O . SER A 1 101 ? -9.212 -2.071 -24.588 1.00 95.19 101 SER A O 1
ATOM 782 N N . LYS A 1 102 ? -7.195 -1.169 -24.214 1.00 96.38 102 LYS A N 1
ATOM 783 C CA . LYS A 1 102 ? -6.442 -2.286 -24.814 1.00 96.38 102 LYS A CA 1
ATOM 784 C C . LYS A 1 102 ? -6.628 -3.614 -24.085 1.00 96.38 102 LYS A C 1
ATOM 786 O O . LYS A 1 102 ? -6.612 -4.659 -24.726 1.00 96.38 102 LYS A O 1
ATOM 791 N N . LEU A 1 103 ? -6.776 -3.572 -22.765 1.00 96.25 103 LEU A N 1
ATOM 792 C CA . LEU A 1 103 ? -7.028 -4.744 -21.929 1.00 96.25 103 LEU A CA 1
ATOM 793 C C . LEU A 1 103 ? -8.519 -5.112 -21.859 1.00 96.25 103 LEU A C 1
ATOM 795 O O . LEU A 1 103 ? -8.869 -6.044 -21.139 1.00 96.25 103 LEU A O 1
ATOM 799 N N . ALA A 1 104 ? -9.387 -4.396 -22.586 1.00 95.25 104 ALA A N 1
ATOM 800 C CA . ALA A 1 104 ? -10.840 -4.551 -22.544 1.00 95.25 104 ALA A CA 1
ATOM 801 C C . ALA A 1 104 ? -11.406 -4.508 -21.108 1.00 95.25 104 ALA A C 1
ATOM 803 O O . ALA A 1 104 ? -12.330 -5.245 -20.760 1.00 95.25 104 ALA A O 1
ATOM 804 N N . LEU A 1 105 ? -10.832 -3.646 -20.260 1.00 91.81 105 LEU A N 1
ATOM 805 C CA . LEU A 1 105 ? -11.283 -3.446 -18.888 1.00 91.81 105 LEU A CA 1
ATOM 806 C C . LEU A 1 105 ? -12.504 -2.530 -18.860 1.00 91.81 105 LEU A C 1
ATOM 808 O O . LEU A 1 105 ? -12.494 -1.422 -19.398 1.00 91.81 105 LEU A O 1
ATOM 812 N N . ASP A 1 106 ? -13.545 -2.987 -18.172 1.00 88.19 106 ASP A N 1
ATOM 813 C CA . ASP A 1 106 ? -14.724 -2.180 -17.892 1.00 88.19 106 ASP A CA 1
ATOM 814 C C . ASP A 1 106 ? -14.443 -1.227 -16.723 1.00 88.19 106 ASP A C 1
ATOM 816 O O . ASP A 1 106 ? -14.473 -1.617 -15.550 1.00 88.19 106 ASP A O 1
ATOM 820 N N . MET A 1 107 ? -14.166 0.029 -17.077 1.00 85.81 107 MET A N 1
ATOM 821 C CA . MET A 1 107 ? -13.908 1.123 -16.137 1.00 85.81 107 MET A CA 1
ATOM 822 C C . MET A 1 107 ? -15.190 1.781 -15.607 1.00 85.81 107 MET A C 1
ATOM 824 O O . MET A 1 107 ? -15.104 2.688 -14.785 1.00 85.81 107 MET A O 1
ATOM 828 N N . THR A 1 108 ? -16.378 1.352 -16.054 1.00 85.62 108 THR A N 1
ATOM 829 C CA . THR A 1 108 ? -17.661 1.850 -15.520 1.00 85.62 108 THR A CA 1
ATOM 830 C C . THR A 1 108 ? -18.051 1.161 -14.216 1.00 85.62 108 THR A C 1
ATOM 832 O O . THR A 1 108 ? -18.887 1.664 -13.463 1.00 85.62 108 THR A O 1
ATOM 835 N N . LYS A 1 109 ? -17.437 0.009 -13.928 1.00 82.19 109 LYS A N 1
ATOM 836 C CA . LYS A 1 109 ? -17.651 -0.713 -12.680 1.00 82.19 109 LYS A CA 1
ATOM 837 C C . LYS A 1 109 ? -17.097 0.085 -11.512 1.00 82.19 109 LYS A C 1
ATOM 839 O O . LYS A 1 109 ? -15.918 0.421 -11.453 1.00 82.19 109 LYS A O 1
ATOM 844 N N . ASP A 1 110 ? -17.970 0.326 -10.546 1.00 80.06 110 ASP A N 1
ATOM 845 C CA . ASP A 1 110 ? -17.580 0.844 -9.247 1.00 80.06 110 ASP A CA 1
ATOM 846 C C . ASP A 1 110 ? -16.878 -0.264 -8.454 1.00 80.06 110 ASP A C 1
ATOM 848 O O . ASP A 1 110 ? -17.523 -1.152 -7.889 1.00 80.06 110 ASP A O 1
ATOM 852 N N . TYR A 1 111 ? -15.547 -0.217 -8.447 1.00 79.38 111 TYR A N 1
ATOM 853 C CA . TYR A 1 111 ? -14.710 -1.083 -7.617 1.00 79.38 111 TYR A CA 1
ATOM 854 C C . TYR A 1 111 ? -14.587 -0.558 -6.178 1.00 79.38 111 TYR A C 1
ATOM 856 O O . TYR A 1 111 ? -13.893 -1.176 -5.369 1.00 79.38 111 TYR A O 1
ATOM 864 N N . ALA A 1 112 ? -15.235 0.566 -5.827 1.00 80.81 112 ALA A N 1
ATOM 865 C CA . ALA A 1 112 ? -15.166 1.088 -4.474 1.00 80.81 112 ALA A CA 1
ATOM 866 C C . ALA A 1 112 ? -15.826 0.101 -3.494 1.00 80.81 112 ALA A C 1
ATOM 868 O O . ALA A 1 112 ? -16.969 -0.327 -3.694 1.00 80.81 112 ALA A O 1
ATOM 869 N N . PRO A 1 113 ? -15.140 -0.244 -2.395 1.00 83.56 113 PRO A N 1
ATOM 870 C CA . PRO A 1 113 ? -15.680 -1.183 -1.433 1.00 83.56 113 PRO A CA 1
ATOM 871 C C . PRO A 1 113 ? -16.960 -0.652 -0.770 1.00 83.56 113 PRO A C 1
ATOM 873 O O . PRO A 1 113 ? -17.024 0.488 -0.292 1.00 83.56 113 PRO A O 1
ATOM 876 N N . LYS A 1 114 ? -18.004 -1.489 -0.729 1.00 84.75 114 LYS A N 1
ATOM 877 C CA . LYS A 1 114 ? -19.336 -1.115 -0.230 1.00 84.75 114 LYS A CA 1
ATOM 878 C C . LYS A 1 114 ? -19.570 -1.674 1.168 1.00 84.75 114 LYS A C 1
ATOM 880 O O . LYS A 1 114 ? -19.820 -2.860 1.343 1.00 84.75 114 LYS A O 1
ATOM 885 N N . LEU A 1 115 ? -19.547 -0.794 2.168 1.00 85.31 115 LEU A N 1
ATOM 886 C CA . LEU A 1 115 ? -19.954 -1.133 3.531 1.00 85.31 115 LEU A CA 1
ATOM 887 C C . LEU A 1 115 ? -21.474 -1.013 3.678 1.00 85.31 115 LEU A C 1
ATOM 889 O O . LEU A 1 115 ? -22.055 0.033 3.386 1.00 85.31 115 LEU A O 1
ATOM 893 N N . SER A 1 116 ? -22.116 -2.068 4.179 1.00 84.06 116 SER A N 1
ATOM 894 C CA . SER A 1 116 ? -23.556 -2.067 4.453 1.00 84.06 116 SER A CA 1
ATOM 895 C C . SER A 1 116 ? -23.920 -1.053 5.543 1.00 84.06 116 SER A C 1
ATOM 897 O O . SER A 1 116 ? -23.367 -1.077 6.646 1.00 84.06 116 SER A O 1
ATOM 899 N N . SER A 1 117 ? -24.912 -0.199 5.272 1.00 81.88 117 SER A N 1
ATOM 900 C CA . SER A 1 117 ? -25.449 0.762 6.247 1.00 81.88 117 SER A CA 1
ATOM 901 C C . SER A 1 117 ? -26.117 0.085 7.449 1.00 81.88 117 SER A C 1
ATOM 903 O O . SER A 1 117 ? -26.170 0.668 8.533 1.00 81.88 117 SER A O 1
ATOM 905 N N . ARG A 1 118 ? -26.568 -1.170 7.297 1.00 85.81 118 ARG A N 1
ATOM 906 C CA . ARG A 1 118 ? -27.206 -1.956 8.369 1.00 85.81 118 ARG A CA 1
ATOM 907 C C . ARG A 1 118 ? -26.279 -2.198 9.560 1.00 85.81 118 ARG A C 1
ATOM 909 O O . ARG A 1 118 ? -26.762 -2.284 10.682 1.00 85.81 118 ARG A O 1
ATOM 916 N N . MET A 1 119 ? -24.969 -2.244 9.319 1.00 85.94 119 MET A N 1
ATOM 917 C CA . MET A 1 119 ? -23.953 -2.477 10.351 1.00 85.94 119 MET A CA 1
ATOM 918 C C . MET A 1 119 ? -23.756 -1.267 11.278 1.00 85.94 119 MET A C 1
ATOM 920 O O . MET A 1 119 ? -23.110 -1.393 12.311 1.00 85.94 119 MET A O 1
ATOM 924 N N . LYS A 1 120 ? -24.283 -0.077 10.932 1.00 92.31 120 LYS A N 1
ATOM 925 C CA . LYS A 1 120 ? -24.181 1.152 11.750 1.00 92.31 120 LYS A CA 1
ATOM 926 C C . LYS A 1 120 ? -22.751 1.428 12.264 1.00 92.31 120 LYS A C 1
ATOM 928 O O . LYS A 1 120 ? -22.556 1.787 13.422 1.00 92.31 120 LYS A O 1
ATOM 933 N N . ASN A 1 121 ? -21.753 1.226 11.398 1.00 94.56 121 ASN A N 1
ATOM 934 C CA . ASN A 1 121 ? -20.318 1.347 11.696 1.00 94.56 121 ASN A CA 1
ATOM 935 C C . ASN A 1 121 ? -19.793 0.465 12.841 1.00 94.56 121 ASN A C 1
ATOM 937 O O . ASN A 1 121 ? -18.776 0.800 13.436 1.00 94.56 121 ASN A O 1
ATOM 941 N N . LYS A 1 122 ? -20.465 -0.637 13.16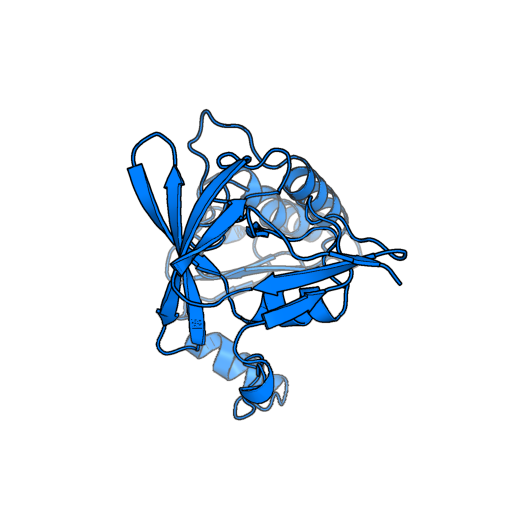9 1.00 95.50 122 LYS A N 1
ATOM 942 C CA . LYS A 1 122 ? -19.984 -1.641 14.119 1.00 95.50 122 LYS A CA 1
ATOM 943 C C . LYS A 1 122 ? -19.760 -2.937 13.363 1.00 95.50 122 LYS A C 1
ATOM 945 O O . LYS A 1 122 ? -20.679 -3.428 12.713 1.00 95.50 122 LYS A O 1
ATOM 950 N N . TYR A 1 123 ? -18.546 -3.460 13.427 1.00 95.19 123 TYR A N 1
ATOM 951 C CA . TYR A 1 123 ? -18.116 -4.572 12.590 1.00 95.19 123 TYR A CA 1
ATOM 952 C C . TYR A 1 123 ? -17.585 -5.696 13.460 1.00 95.19 123 TYR A C 1
ATOM 954 O O . TYR A 1 123 ? -16.675 -5.480 14.251 1.00 95.19 123 TYR A O 1
ATOM 962 N N . GLU A 1 124 ? -18.161 -6.883 13.321 1.00 95.38 124 GLU A N 1
ATOM 963 C CA . GLU A 1 124 ? -17.598 -8.085 13.922 1.00 95.38 124 GL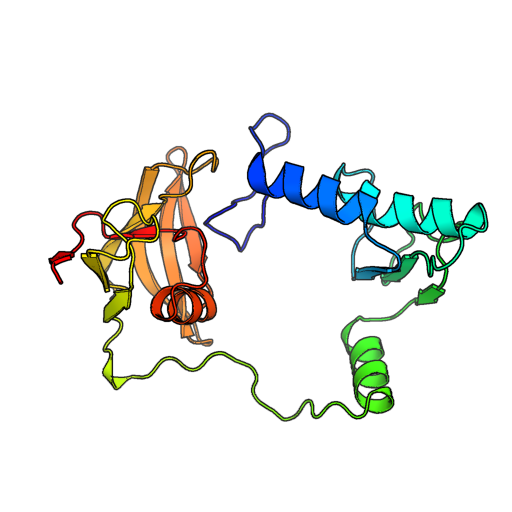U A CA 1
ATOM 964 C C . GLU A 1 124 ? -16.372 -8.502 13.111 1.00 95.38 124 GLU A C 1
ATOM 966 O O . GLU A 1 124 ? -16.463 -8.695 11.897 1.00 95.38 124 GLU A O 1
ATOM 971 N N . VAL A 1 125 ? -15.222 -8.581 13.774 1.00 95.94 125 VAL A N 1
ATOM 972 C CA . VAL A 1 125 ? -13.937 -8.898 13.149 1.00 95.94 125 VAL A CA 1
ATOM 973 C C . VAL A 1 125 ? -13.231 -10.008 13.945 1.00 95.94 125 VAL A C 1
ATOM 975 O O . VAL A 1 125 ? -13.291 -9.993 15.178 1.00 95.94 125 VAL A O 1
ATOM 978 N N . PRO A 1 126 ? -12.564 -10.974 13.289 1.00 96.56 126 PRO A N 1
ATOM 979 C CA . PRO A 1 126 ? -11.887 -12.103 13.937 1.00 96.56 126 PRO A CA 1
ATOM 980 C C . PRO A 1 126 ? -10.504 -11.711 14.488 1.00 96.56 126 PRO A C 1
ATOM 982 O O . PRO A 1 126 ? -9.488 -12.298 14.133 1.00 96.56 126 PRO A O 1
ATOM 985 N N . TYR A 1 127 ? -10.443 -10.660 15.305 1.00 95.75 127 TYR A N 1
ATOM 986 C CA . TYR A 1 127 ? -9.202 -10.186 15.919 1.00 95.75 127 TYR A CA 1
ATOM 987 C C . TYR A 1 127 ? -9.423 -9.942 17.400 1.00 95.75 127 TYR A C 1
ATOM 989 O O . TYR A 1 127 ? -10.511 -9.550 17.826 1.00 95.75 127 TYR A O 1
ATOM 997 N N . ASN A 1 128 ? -8.364 -10.120 18.177 1.00 94.38 128 ASN A N 1
ATOM 998 C CA . ASN A 1 128 ? -8.378 -9.832 19.601 1.00 94.38 128 ASN A CA 1
ATOM 999 C C . ASN A 1 128 ? -8.207 -8.327 19.890 1.00 94.38 128 ASN A C 1
ATOM 1001 O O . ASN A 1 128 ? -8.050 -7.492 18.998 1.00 94.38 128 ASN A O 1
ATOM 1005 N N . ARG A 1 129 ? -8.173 -7.979 21.182 1.00 94.12 129 ARG A N 1
ATOM 1006 C CA . ARG A 1 129 ? -8.009 -6.596 21.676 1.00 94.12 129 ARG A CA 1
ATOM 1007 C C . ARG A 1 129 ? -6.734 -5.876 21.223 1.00 94.12 129 ARG A C 1
ATOM 1009 O O . ARG A 1 129 ? -6.659 -4.661 21.353 1.00 94.12 129 ARG A O 1
ATOM 1016 N N . ASN A 1 130 ? -5.733 -6.611 20.746 1.00 92.56 130 ASN A N 1
ATOM 1017 C CA . ASN A 1 130 ? -4.474 -6.057 20.250 1.00 92.56 130 ASN A CA 1
ATOM 1018 C C . ASN A 1 130 ? -4.456 -5.969 18.717 1.00 92.56 130 ASN A C 1
ATOM 1020 O O . ASN A 1 130 ? -3.425 -5.637 18.146 1.00 92.56 130 ASN A O 1
ATOM 1024 N N . GLY A 1 131 ? -5.569 -6.288 18.049 1.00 93.19 131 GLY A N 1
ATOM 1025 C CA . GLY A 1 131 ? -5.668 -6.268 16.594 1.00 93.19 131 GLY A CA 1
ATOM 1026 C C . GLY A 1 131 ? -4.993 -7.457 15.913 1.00 93.19 131 GLY A C 1
ATOM 1027 O O . GLY A 1 131 ? -4.839 -7.432 14.698 1.00 93.19 131 GLY A O 1
ATOM 1028 N N . VAL A 1 132 ? -4.599 -8.492 16.661 1.00 94.12 132 VAL A N 1
ATOM 1029 C CA . VAL A 1 132 ? -4.021 -9.729 16.110 1.00 94.12 132 VAL A CA 1
ATOM 1030 C C . VAL A 1 132 ? -5.149 -10.684 15.741 1.00 94.12 132 VAL A C 1
ATOM 1032 O O . VAL A 1 132 ? -6.099 -10.823 16.515 1.00 94.12 132 VAL A O 1
ATOM 1035 N N . LEU A 1 133 ? -5.038 -11.330 14.576 1.00 94.06 133 LEU A N 1
ATOM 1036 C CA . LEU A 1 133 ? -6.012 -12.316 14.112 1.00 94.06 133 LEU A CA 1
ATOM 1037 C C . LEU A 1 133 ? -6.178 -13.419 15.167 1.00 94.06 133 LEU A C 1
ATOM 1039 O O . LEU A 1 133 ? -5.195 -13.978 15.655 1.00 94.06 133 LEU A O 1
ATOM 1043 N N . ASP A 1 134 ? -7.421 -13.712 15.526 1.00 92.44 134 ASP A N 1
ATOM 1044 C CA . ASP A 1 134 ? -7.770 -14.658 16.577 1.00 92.44 134 ASP A CA 1
ATOM 1045 C C . ASP A 1 134 ? -8.919 -15.549 16.097 1.00 92.44 134 ASP A C 1
ATOM 1047 O O . ASP A 1 134 ? -9.958 -15.077 15.642 1.00 92.44 134 ASP A O 1
ATOM 1051 N N . THR A 1 135 ? -8.713 -16.862 16.173 1.00 86.44 135 THR A N 1
ATOM 1052 C CA . THR A 1 135 ? -9.709 -17.865 15.769 1.00 86.44 135 THR A CA 1
ATOM 1053 C C . THR A 1 135 ? -10.676 -18.219 16.896 1.00 86.44 135 THR A C 1
ATOM 1055 O O . THR A 1 135 ? -11.683 -18.877 16.651 1.00 86.44 135 THR A O 1
ATOM 1058 N N . THR A 1 136 ? -10.379 -17.790 18.124 1.00 88.25 136 THR A N 1
ATOM 1059 C CA . THR A 1 136 ? -11.120 -18.145 19.342 1.00 88.25 136 THR A CA 1
ATOM 1060 C C . THR A 1 136 ? -12.012 -17.017 19.848 1.00 88.25 136 THR A C 1
ATOM 1062 O O . THR A 1 136 ? -12.981 -17.257 20.570 1.00 88.25 136 THR A O 1
ATOM 1065 N N . SER A 1 137 ? -11.714 -15.780 19.459 1.00 87.88 137 SER A N 1
ATOM 1066 C CA . SER A 1 137 ? -12.479 -14.609 19.857 1.00 87.88 137 SER A CA 1
ATOM 1067 C C . SER A 1 137 ? -12.739 -13.694 18.673 1.00 87.88 137 SER A C 1
ATOM 1069 O O . SER A 1 137 ? -12.003 -13.665 17.688 1.00 87.88 137 SER A O 1
ATOM 1071 N N . LYS A 1 138 ? -13.822 -12.932 18.779 1.00 93.94 138 LYS A N 1
ATOM 1072 C CA . LYS A 1 138 ? -14.131 -11.851 17.854 1.00 93.94 138 LYS A CA 1
ATOM 1073 C C . LYS A 1 1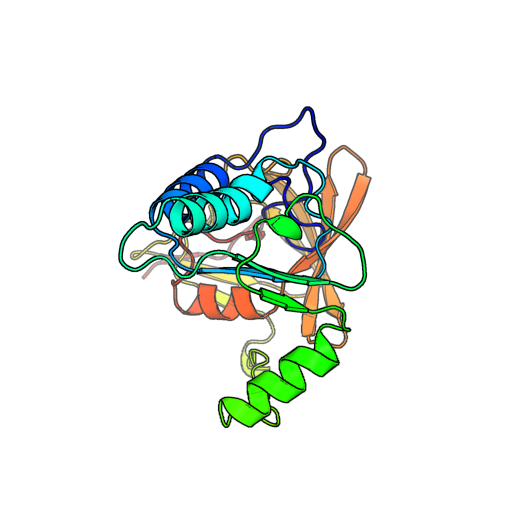38 ? -14.224 -10.548 18.617 1.00 93.94 138 LYS A C 1
ATOM 1075 O O . LYS A 1 138 ? -14.547 -10.519 19.802 1.00 93.94 138 LYS A O 1
ATOM 1080 N N . MET A 1 139 ? -13.991 -9.449 17.926 1.00 95.75 139 MET A N 1
ATOM 1081 C CA . MET A 1 139 ? -14.127 -8.107 18.468 1.00 95.75 139 MET A CA 1
ATOM 1082 C C . MET A 1 139 ? -15.166 -7.338 17.664 1.00 95.75 139 MET A C 1
ATOM 1084 O O . MET A 1 139 ? -15.272 -7.496 16.449 1.00 95.75 139 MET A O 1
ATOM 1088 N N . ILE A 1 140 ? -15.913 -6.463 18.333 1.00 96.81 140 ILE A N 1
ATOM 1089 C CA . ILE A 1 140 ? -16.665 -5.415 17.647 1.00 96.81 140 ILE A CA 1
ATOM 1090 C C . ILE A 1 140 ? -15.742 -4.219 17.429 1.00 96.81 140 ILE A C 1
ATOM 1092 O O . ILE A 1 140 ? -15.460 -3.471 18.363 1.00 96.81 140 ILE A O 1
ATOM 1096 N N . LEU A 1 141 ? -15.312 -4.026 16.184 1.00 96.56 141 LEU A N 1
ATOM 1097 C CA . LEU A 1 141 ? -14.659 -2.807 15.730 1.00 96.56 141 LEU A CA 1
ATOM 1098 C C . LEU A 1 141 ? -15.723 -1.721 15.520 1.00 96.56 141 LEU A C 1
ATOM 1100 O O . LEU A 1 141 ? -16.495 -1.745 14.557 1.00 96.56 141 LEU A O 1
ATOM 1104 N N . ASN A 1 142 ? -15.784 -0.774 16.449 1.00 96.81 142 ASN A N 1
ATOM 1105 C CA . ASN A 1 142 ? -16.699 0.355 16.426 1.00 96.81 142 ASN A CA 1
ATOM 1106 C C . ASN A 1 142 ? -16.031 1.568 15.766 1.00 96.81 142 ASN A C 1
ATOM 1108 O O . ASN A 1 142 ? -15.099 2.162 16.296 1.00 96.81 142 ASN A O 1
ATOM 1112 N N . MET A 1 143 ? -16.546 1.955 14.605 1.00 96.19 143 MET A N 1
ATOM 1113 C CA . MET A 1 143 ? -16.073 3.085 13.806 1.00 96.19 143 MET A CA 1
ATOM 1114 C C . MET A 1 143 ? -17.091 4.238 13.796 1.00 96.19 143 MET A C 1
ATOM 1116 O O . MET A 1 143 ? -17.198 4.981 12.816 1.00 96.19 143 MET A O 1
ATOM 1120 N N . ASN A 1 144 ? -17.915 4.363 14.840 1.00 96.12 144 ASN A N 1
ATOM 1121 C CA . ASN A 1 144 ? -18.811 5.510 14.993 1.00 96.12 144 ASN A CA 1
ATOM 1122 C C . ASN A 1 144 ? -18.053 6.760 15.445 1.00 96.12 144 ASN A C 1
ATOM 1124 O O . ASN A 1 144 ? -17.044 6.676 16.136 1.00 96.12 144 ASN A O 1
ATOM 1128 N N . SER A 1 145 ? -18.572 7.931 15.069 1.00 96.81 145 SER A N 1
ATOM 1129 C CA . SER A 1 145 ? -18.032 9.212 15.529 1.00 96.81 145 SER A CA 1
ATOM 1130 C C . SER A 1 145 ? -18.014 9.281 17.057 1.00 96.81 145 SER A C 1
ATOM 1132 O O . SER A 1 145 ? -19.009 8.953 17.699 1.00 96.81 145 SER A O 1
ATOM 1134 N N . GLY A 1 146 ? -16.912 9.775 17.614 1.00 96.81 146 GLY A N 1
ATOM 1135 C CA . GLY A 1 146 ? -16.680 9.886 19.052 1.00 96.81 146 GLY A CA 1
ATOM 1136 C C . GLY A 1 146 ? -15.976 8.678 19.659 1.00 96.81 146 GLY A C 1
ATOM 1137 O O . GLY A 1 146 ? -15.488 8.791 20.776 1.00 96.81 146 GLY A O 1
ATOM 1138 N N . GLU A 1 147 ? -15.865 7.564 18.933 1.00 97.56 147 GLU A N 1
ATOM 1139 C CA . GLU A 1 147 ? -15.243 6.369 19.486 1.00 97.56 147 GLU A CA 1
ATOM 1140 C C . GLU A 1 147 ? -13.726 6.512 19.594 1.00 97.56 147 GLU A C 1
ATOM 1142 O O . GLU A 1 147 ? -13.050 6.908 18.637 1.00 97.56 147 GLU A O 1
ATOM 1147 N N . GLU A 1 148 ? -13.201 6.167 20.766 1.00 97.50 148 GLU A N 1
ATOM 1148 C CA . GLU A 1 148 ? -11.772 6.158 21.037 1.00 97.50 148 GLU A CA 1
ATOM 1149 C C . GLU A 1 148 ? -11.085 4.959 20.380 1.00 97.50 148 GLU A C 1
ATOM 1151 O O . GLU A 1 148 ? -11.547 3.813 20.449 1.00 97.50 148 GLU A O 1
ATOM 1156 N N . ILE A 1 149 ? -9.942 5.231 19.757 1.00 96.44 149 ILE A N 1
ATOM 1157 C CA . ILE A 1 149 ? -9.124 4.250 19.049 1.00 96.44 149 ILE A CA 1
ATOM 1158 C C . ILE A 1 149 ? -7.653 4.388 19.427 1.00 96.44 149 ILE A C 1
ATOM 1160 O O . ILE A 1 149 ? -7.211 5.417 19.942 1.00 96.44 149 ILE A O 1
ATOM 1164 N N . ARG A 1 150 ? -6.886 3.339 19.149 1.00 95.06 150 ARG A N 1
ATOM 1165 C CA . ARG A 1 150 ? -5.434 3.292 19.303 1.00 95.06 150 ARG A CA 1
ATOM 1166 C C . ARG A 1 150 ? -4.816 2.611 18.089 1.00 95.06 150 ARG A C 1
ATOM 1168 O O . ARG A 1 150 ? -5.352 1.607 17.621 1.00 95.06 150 ARG A O 1
ATOM 1175 N N . ILE A 1 151 ? -3.681 3.120 17.616 1.00 93.50 151 ILE A N 1
ATOM 1176 C CA . ILE A 1 151 ? -2.854 2.420 16.627 1.00 93.50 151 ILE A CA 1
ATOM 1177 C C . ILE A 1 151 ? -2.203 1.205 17.288 1.00 93.50 151 ILE A C 1
ATOM 1179 O O . ILE A 1 151 ? -1.583 1.319 18.345 1.00 93.50 151 ILE A O 1
ATOM 1183 N N . CYS A 1 152 ? -2.371 0.034 16.683 1.00 91.75 152 CYS A N 1
ATOM 1184 C CA . CYS A 1 152 ? -1.933 -1.244 17.252 1.00 91.75 152 CYS A CA 1
ATOM 1185 C C . CYS A 1 152 ? -0.950 -1.998 16.359 1.00 91.75 152 CYS A C 1
ATOM 1187 O O . CYS A 1 152 ? -0.843 -3.211 16.478 1.00 91.75 152 CYS A O 1
ATOM 1189 N N . VAL A 1 153 ? -0.259 -1.289 15.464 1.00 89.31 153 VAL A N 1
ATOM 1190 C CA . VAL A 1 153 ? 0.762 -1.868 14.586 1.00 89.31 153 VAL A CA 1
ATOM 1191 C C . VAL A 1 153 ? 2.138 -1.756 15.248 1.00 89.31 153 VAL A C 1
ATOM 1193 O O . VAL A 1 153 ? 2.627 -0.632 15.390 1.00 89.31 153 VAL A O 1
ATOM 1196 N N . PRO A 1 154 ? 2.786 -2.881 15.601 1.00 86.25 154 PRO A N 1
ATOM 1197 C CA . PRO A 1 154 ? 4.126 -2.878 16.164 1.00 86.25 154 PRO A CA 1
ATOM 1198 C C . PRO A 1 154 ? 5.158 -2.249 15.233 1.00 86.25 154 PRO A C 1
ATOM 1200 O O . PRO A 1 154 ? 5.172 -2.515 14.029 1.00 86.25 154 PRO A O 1
ATOM 1203 N N . GLY A 1 155 ? 6.037 -1.422 15.793 1.00 81.44 155 GLY A N 1
ATOM 1204 C CA . GLY A 1 155 ? 7.111 -0.750 15.064 1.00 81.44 155 GLY A CA 1
ATOM 1205 C C . GLY A 1 155 ? 6.647 0.402 14.168 1.00 81.44 155 GLY A C 1
ATOM 1206 O O . GLY A 1 155 ? 7.473 1.011 13.486 1.00 81.44 155 GLY A O 1
ATOM 1207 N N . ALA A 1 156 ? 5.351 0.732 14.151 1.00 83.94 156 ALA A N 1
ATOM 1208 C CA . ALA A 1 156 ? 4.888 1.975 13.549 1.00 83.94 156 ALA A CA 1
ATOM 1209 C C . ALA A 1 156 ? 5.379 3.170 14.382 1.00 83.94 156 ALA A C 1
ATOM 1211 O O . ALA A 1 156 ? 5.397 3.127 15.608 1.00 83.94 156 ALA A O 1
ATOM 1212 N N . SER A 1 157 ? 5.738 4.282 13.736 1.00 83.38 157 SER A N 1
ATOM 1213 C CA . SER A 1 157 ? 6.228 5.464 14.467 1.00 83.38 157 SER A CA 1
ATOM 1214 C C . SER A 1 157 ? 5.165 6.116 15.361 1.00 83.38 157 SER A C 1
ATOM 1216 O O . SER A 1 157 ? 5.498 6.925 16.218 1.00 83.38 157 SER A O 1
ATOM 1218 N N . ASN A 1 158 ? 3.892 5.796 15.132 1.00 86.31 158 ASN A N 1
ATOM 1219 C CA . ASN A 1 158 ? 2.742 6.199 15.936 1.00 86.31 158 ASN A CA 1
ATOM 1220 C C . ASN A 1 158 ? 2.102 5.000 16.659 1.00 86.31 158 ASN A C 1
ATOM 1222 O O . ASN A 1 158 ? 0.909 5.033 16.958 1.00 86.31 158 ASN A O 1
ATOM 1226 N N . GLU A 1 159 ? 2.863 3.928 16.901 1.00 89.56 159 GLU A N 1
ATOM 1227 C CA . GLU A 1 159 ? 2.422 2.812 17.737 1.00 89.56 159 GLU A CA 1
ATOM 1228 C C . GLU A 1 159 ? 1.905 3.330 19.087 1.00 89.56 159 GLU A C 1
ATOM 1230 O O . GLU A 1 159 ? 2.448 4.270 19.666 1.00 89.56 159 GLU A O 1
ATOM 1235 N N . ASP A 1 160 ? 0.799 2.752 19.555 1.00 91.44 160 ASP A N 1
ATOM 1236 C CA . ASP A 1 160 ? 0.097 3.129 20.784 1.00 91.44 160 ASP A CA 1
ATOM 1237 C C . ASP A 1 160 ? -0.479 4.556 20.843 1.00 91.44 160 ASP A C 1
ATOM 1239 O O . ASP A 1 160 ? -1.191 4.878 21.805 1.00 91.44 160 ASP A O 1
ATOM 1243 N N . CYS A 1 161 ? -0.292 5.390 19.812 1.00 92.44 161 CYS A N 1
ATOM 1244 C CA . CYS A 1 161 ? -0.956 6.687 19.734 1.00 92.44 161 CYS A CA 1
ATOM 1245 C C . CYS A 1 161 ? -2.477 6.508 19.778 1.00 92.44 161 CYS A C 1
ATOM 1247 O O . CYS A 1 161 ? -3.059 5.649 19.102 1.00 92.44 161 CYS A O 1
ATOM 1249 N N . ARG A 1 162 ? -3.124 7.344 20.592 1.00 94.81 162 ARG A N 1
ATOM 1250 C CA . ARG A 1 162 ? -4.574 7.346 20.785 1.00 94.81 162 ARG A CA 1
ATOM 1251 C C . ARG A 1 162 ? -5.227 8.406 19.919 1.00 94.81 162 ARG A C 1
ATOM 1253 O O . ARG A 1 162 ? -4.610 9.393 19.522 1.00 94.81 162 ARG A O 1
ATOM 1260 N N . GLY A 1 163 ? -6.495 8.182 19.627 1.00 94.75 163 GLY A N 1
ATOM 1261 C CA . GLY A 1 163 ? -7.275 9.082 18.812 1.00 94.75 163 GLY A CA 1
ATOM 1262 C C . GLY A 1 163 ? -8.763 8.835 18.934 1.00 94.75 163 GLY A C 1
ATOM 1263 O O . GLY A 1 163 ? -9.225 8.015 19.725 1.00 94.75 163 GLY A O 1
ATOM 1264 N N . VAL A 1 164 ? -9.517 9.553 18.111 1.00 97.06 164 VAL A N 1
ATOM 1265 C CA . VAL A 1 164 ? -10.974 9.477 18.065 1.00 97.06 164 VAL A CA 1
ATOM 1266 C C . VAL A 1 164 ? -11.443 9.436 16.618 1.00 97.06 164 VAL A C 1
ATOM 1268 O O . VAL A 1 164 ? -10.977 10.205 15.769 1.00 97.06 164 VAL A O 1
ATOM 1271 N N . VAL A 1 165 ? -12.414 8.574 16.331 1.00 97.00 165 VAL A N 1
ATOM 1272 C CA . VAL A 1 165 ? -13.120 8.576 15.048 1.00 97.00 165 VAL A CA 1
ATOM 1273 C C . VAL A 1 165 ? -13.967 9.845 14.951 1.00 97.00 165 VAL A C 1
ATOM 1275 O O . VAL A 1 165 ? -14.809 10.100 15.806 1.00 97.00 165 VAL A O 1
ATOM 1278 N N . LYS A 1 166 ? -13.767 10.673 13.921 1.00 96.62 166 LYS A N 1
ATOM 1279 C CA . LYS A 1 166 ? -14.487 11.953 13.785 1.00 96.62 166 LYS A CA 1
ATOM 1280 C C . LYS A 1 166 ? -15.675 11.881 12.845 1.00 96.62 166 LYS A C 1
ATOM 1282 O O . LYS A 1 166 ? -16.741 12.379 13.178 1.00 96.62 166 LYS A O 1
ATOM 1287 N N . ARG A 1 167 ? -15.487 11.357 11.635 1.00 95.06 167 ARG A N 1
ATOM 1288 C CA . ARG A 1 167 ? -16.535 11.339 10.602 1.00 95.06 167 ARG A CA 1
ATOM 1289 C C . ARG A 1 167 ? -16.183 10.385 9.470 1.00 95.06 167 ARG A C 1
ATOM 1291 O O . ARG A 1 167 ? -15.094 9.819 9.451 1.00 95.06 167 ARG A O 1
ATOM 1298 N N . LYS A 1 168 ? -17.083 10.290 8.493 1.00 93.50 168 LYS A N 1
ATOM 1299 C CA . LYS A 1 168 ? -16.744 9.833 7.145 1.00 93.50 168 LYS A CA 1
ATOM 1300 C C . LYS A 1 168 ? -16.502 11.020 6.213 1.00 93.50 168 LYS A C 1
ATOM 1302 O O . LYS A 1 168 ? -17.099 12.078 6.416 1.00 93.50 168 LYS A O 1
ATOM 1307 N N . ASP A 1 169 ? -15.612 10.867 5.240 1.00 92.38 169 ASP A N 1
ATOM 1308 C CA . ASP A 1 169 ? -15.495 11.812 4.125 1.00 92.38 169 ASP A CA 1
ATOM 1309 C C . ASP A 1 169 ? -16.589 11.567 3.062 1.00 92.38 169 ASP A C 1
ATOM 1311 O O . ASP A 1 169 ? -17.457 10.704 3.230 1.00 92.38 169 ASP A O 1
ATOM 1315 N N . ALA A 1 170 ? -16.576 12.352 1.980 1.00 90.06 170 ALA A N 1
ATOM 1316 C CA . ALA A 1 170 ? -17.541 12.222 0.883 1.00 90.06 170 ALA A CA 1
ATOM 1317 C C . ALA A 1 170 ? -17.449 10.860 0.170 1.00 90.06 170 ALA A C 1
ATOM 1319 O O . ALA A 1 170 ? -18.434 10.370 -0.379 1.00 90.06 170 ALA A O 1
ATOM 1320 N N . GLU A 1 171 ? -16.281 10.227 0.235 1.00 87.69 171 GLU A N 1
ATOM 1321 C CA . GLU A 1 171 ? -16.019 8.891 -0.280 1.00 87.69 171 GLU A CA 1
ATOM 1322 C C . GLU A 1 171 ? -16.282 7.812 0.779 1.00 87.69 171 GLU A C 1
ATOM 1324 O O . GLU A 1 171 ? -15.912 6.663 0.590 1.00 87.69 171 GLU A O 1
ATOM 1329 N N . GLY A 1 172 ? -16.904 8.120 1.917 1.00 89.50 172 GLY A N 1
ATOM 1330 C CA . GLY A 1 172 ? -17.236 7.127 2.935 1.00 89.50 172 GLY A CA 1
ATOM 1331 C C . GLY A 1 172 ? -16.041 6.506 3.673 1.00 89.50 172 GLY A C 1
ATOM 1332 O O . GLY A 1 172 ? -16.253 5.541 4.417 1.00 89.50 172 GLY A O 1
ATOM 1333 N N . ASN A 1 173 ? -14.824 7.026 3.500 1.00 91.62 173 ASN A N 1
ATOM 1334 C CA . ASN A 1 173 ? -13.642 6.632 4.266 1.00 91.62 173 ASN A CA 1
ATOM 1335 C C . ASN A 1 173 ? -13.706 7.226 5.674 1.00 91.62 173 ASN A C 1
ATOM 1337 O O . ASN A 1 173 ? -14.327 8.265 5.894 1.00 91.62 173 ASN A O 1
ATOM 1341 N N . TYR A 1 174 ? -13.055 6.583 6.639 1.00 93.19 174 TYR A N 1
ATOM 1342 C CA . TYR A 1 174 ? -13.076 7.025 8.029 1.00 93.19 174 TYR A CA 1
ATOM 1343 C C . TYR A 1 174 ? -12.008 8.080 8.281 1.00 93.19 174 TYR A C 1
ATOM 1345 O O . TYR A 1 174 ? -10.819 7.816 8.135 1.00 93.19 174 TYR A O 1
ATOM 1353 N N . VAL A 1 175 ? -12.430 9.262 8.722 1.00 94.31 175 VAL A N 1
ATOM 1354 C CA . VAL A 1 175 ? -11.528 10.300 9.217 1.00 94.31 175 VAL A CA 1
ATOM 1355 C C . VAL A 1 175 ? -11.382 10.135 10.720 1.00 94.31 175 VAL A C 1
ATOM 1357 O O . VAL A 1 175 ? -12.358 10.268 11.467 1.00 94.31 175 VAL A O 1
ATOM 1360 N N . VAL A 1 176 ? -10.155 9.896 11.163 1.00 93.94 176 VAL A N 1
ATOM 1361 C CA . VAL A 1 176 ? -9.787 9.861 12.576 1.00 93.94 176 VAL A CA 1
ATOM 1362 C C . VAL A 1 176 ? -8.849 11.015 12.898 1.00 93.94 176 VAL A C 1
ATOM 1364 O O . VAL A 1 176 ? -8.196 11.589 12.021 1.00 93.94 176 VAL A O 1
ATOM 1367 N N . VAL A 1 177 ? -8.812 11.370 14.172 1.00 94.38 177 VAL A N 1
ATOM 1368 C CA . VAL A 1 177 ? -7.887 12.356 14.716 1.00 94.38 177 VAL A CA 1
ATOM 1369 C C . VAL A 1 177 ? -7.021 11.651 15.740 1.00 94.38 177 VAL A C 1
ATOM 1371 O O . VAL A 1 177 ? -7.572 11.056 16.660 1.00 94.38 177 VAL A O 1
ATOM 1374 N N . ILE A 1 178 ? -5.707 11.683 15.542 1.00 91.94 178 ILE A N 1
ATOM 1375 C CA . ILE A 1 178 ? -4.719 10.986 16.372 1.00 91.94 178 ILE A CA 1
ATOM 1376 C C . ILE A 1 178 ? -3.770 12.022 16.958 1.00 91.94 178 ILE A C 1
ATOM 1378 O O . ILE A 1 178 ? -3.326 12.920 16.239 1.00 91.94 178 ILE A O 1
ATOM 1382 N N . ASP A 1 179 ? -3.458 11.878 18.240 1.00 90.00 179 ASP A N 1
ATOM 1383 C CA . ASP A 1 179 ? -2.441 12.687 18.899 1.00 90.00 179 ASP A CA 1
ATOM 1384 C C . ASP A 1 179 ? -1.071 12.018 18.704 1.00 90.00 179 ASP A C 1
ATOM 1386 O O . ASP A 1 179 ? -0.775 10.966 19.277 1.00 90.00 179 ASP A O 1
ATOM 1390 N N . GLU A 1 180 ? -0.245 12.614 17.844 1.00 85.75 180 GLU A N 1
ATOM 1391 C CA . GLU A 1 180 ? 1.084 12.127 17.468 1.00 85.75 180 GLU A CA 1
ATOM 1392 C C . GLU A 1 180 ? 2.128 13.191 17.837 1.00 85.75 180 GLU A C 1
ATOM 1394 O O . GLU A 1 180 ? 2.072 14.306 17.325 1.00 85.75 180 GLU A O 1
ATOM 1399 N N . GLU A 1 181 ? 3.104 12.860 18.691 1.00 80.06 181 GLU A N 1
ATOM 1400 C CA . GLU A 1 181 ? 4.206 13.773 19.072 1.00 80.06 181 GLU A CA 1
ATOM 1401 C C . GLU A 1 181 ? 3.742 15.127 19.662 1.00 80.06 181 GLU A C 1
ATOM 1403 O O . GLU A 1 181 ? 4.419 16.142 19.524 1.00 80.06 181 GLU A O 1
ATOM 1408 N N . GLY A 1 182 ? 2.581 15.159 20.328 1.00 80.12 182 GLY A N 1
ATOM 1409 C CA . GLY A 1 182 ? 2.004 16.393 20.881 1.00 80.12 182 GLY A CA 1
ATOM 1410 C C . GLY A 1 182 ? 1.243 17.251 19.862 1.00 80.12 182 GLY A C 1
ATOM 1411 O O . GLY A 1 182 ? 0.749 18.318 20.219 1.00 80.12 182 GLY A O 1
ATOM 1412 N N . GLU A 1 183 ? 1.103 16.780 18.621 1.00 85.56 183 GLU A N 1
ATOM 1413 C CA . GLU A 1 183 ? 0.285 17.406 17.587 1.00 85.56 183 GLU A CA 1
ATOM 1414 C C . GLU A 1 183 ? -0.928 16.539 17.240 1.00 85.56 183 GLU A C 1
ATOM 1416 O O . GLU A 1 183 ? -0.834 15.335 16.995 1.00 85.56 183 GLU A O 1
ATOM 1421 N N . THR A 1 184 ? -2.085 17.182 17.141 1.00 88.38 184 THR A N 1
ATOM 1422 C CA . THR A 1 184 ? -3.316 16.544 16.685 1.00 88.38 184 THR A CA 1
ATOM 1423 C C . THR A 1 184 ? -3.321 16.459 15.158 1.00 88.38 184 THR A C 1
ATOM 1425 O O . THR A 1 184 ? -3.353 17.479 14.465 1.00 88.38 184 THR A O 1
ATOM 1428 N N . LYS A 1 185 ? -3.330 15.241 14.608 1.00 89.19 185 LYS A N 1
ATOM 1429 C CA . LYS A 1 185 ? -3.266 15.004 13.159 1.00 89.19 185 LYS A CA 1
ATOM 1430 C C . LYS A 1 185 ? -4.515 14.319 12.630 1.00 89.19 185 LYS A C 1
ATOM 1432 O O . LYS A 1 185 ? -5.026 13.356 13.199 1.00 89.19 185 LYS A O 1
ATOM 1437 N N . HIS A 1 186 ? -4.981 14.802 11.482 1.00 91.06 186 HIS A N 1
ATOM 1438 C CA . HIS A 1 186 ? -6.060 14.170 10.733 1.00 91.06 186 HIS A CA 1
ATOM 1439 C C . HIS A 1 186 ? -5.515 13.042 9.862 1.00 91.06 186 HIS A C 1
ATOM 1441 O O . HIS A 1 186 ? -4.536 13.201 9.128 1.00 91.06 186 HIS A O 1
ATOM 1447 N N . ARG A 1 187 ? -6.179 11.895 9.944 1.00 89.38 187 ARG A N 1
ATOM 1448 C CA . ARG A 1 187 ? -5.802 10.662 9.264 1.00 89.38 187 ARG A CA 1
ATOM 1449 C C . ARG A 1 187 ? -7.033 10.060 8.603 1.00 89.38 187 ARG A C 1
ATOM 1451 O O . ARG A 1 187 ? -8.129 10.131 9.159 1.00 89.38 187 ARG A O 1
ATOM 1458 N N . VAL A 1 188 ? -6.855 9.484 7.419 1.00 91.38 188 VAL A N 1
ATOM 1459 C CA . VAL A 1 188 ? -7.938 8.847 6.664 1.00 91.38 188 VAL A CA 1
ATOM 1460 C C . VAL A 1 188 ? -7.645 7.361 6.559 1.00 91.38 188 VAL A C 1
ATOM 1462 O O . VAL A 1 188 ? -6.594 6.968 6.071 1.00 91.38 188 VAL A O 1
ATOM 1465 N N . PHE A 1 189 ? -8.586 6.544 7.012 1.00 89.00 189 PHE A N 1
ATOM 1466 C CA . PHE A 1 189 ? -8.576 5.105 6.821 1.00 89.00 189 PHE A CA 1
ATOM 1467 C C . PHE A 1 189 ? -9.591 4.729 5.749 1.00 89.00 189 PHE A C 1
ATOM 1469 O O . PHE A 1 189 ? -10.797 4.951 5.904 1.00 89.00 189 PHE A O 1
ATOM 1476 N N . GLY A 1 190 ? -9.100 4.147 4.657 1.00 89.25 190 GLY A N 1
ATOM 1477 C CA . GLY A 1 190 ? -9.946 3.730 3.547 1.00 89.25 190 GLY A CA 1
ATOM 1478 C C . GLY A 1 190 ? -10.935 2.650 3.975 1.00 89.25 190 GLY A C 1
ATOM 1479 O O . GLY A 1 190 ? -10.552 1.664 4.591 1.00 89.25 190 GLY A O 1
ATOM 1480 N N . ARG A 1 191 ? -12.214 2.780 3.615 1.00 89.44 191 ARG A N 1
ATOM 1481 C CA . ARG A 1 191 ? -13.265 1.812 4.006 1.00 89.44 191 ARG A CA 1
ATOM 1482 C C . ARG A 1 191 ? -13.000 0.358 3.594 1.00 89.44 191 ARG A C 1
ATOM 1484 O O . ARG A 1 191 ? -13.622 -0.546 4.144 1.00 89.44 191 ARG A O 1
ATOM 1491 N N . TRP A 1 192 ? -12.081 0.143 2.653 1.00 89.44 192 TRP A N 1
ATOM 1492 C CA . TRP A 1 192 ? -11.604 -1.174 2.242 1.00 89.44 192 TRP A CA 1
ATOM 1493 C C . TRP A 1 192 ? -11.043 -1.986 3.419 1.00 89.44 192 TRP A C 1
ATOM 1495 O O . TRP A 1 192 ? -11.340 -3.173 3.511 1.00 89.44 192 TRP A O 1
ATOM 1505 N N . PHE A 1 193 ? -10.313 -1.364 4.358 1.00 90.00 193 PHE A N 1
ATOM 1506 C CA . PHE A 1 193 ? -9.647 -2.117 5.430 1.00 90.00 193 PHE A CA 1
ATOM 1507 C C . PHE A 1 193 ? -10.666 -2.776 6.360 1.00 90.00 193 PHE A C 1
ATOM 1509 O O . PHE A 1 193 ? -10.411 -3.849 6.888 1.00 90.00 193 PHE A O 1
ATOM 1516 N N . VAL A 1 194 ? -11.835 -2.152 6.540 1.00 92.31 194 VAL A N 1
ATOM 1517 C CA . VAL A 1 194 ? -12.916 -2.709 7.358 1.00 92.31 194 VAL A CA 1
ATOM 1518 C C . VAL A 1 194 ? -13.461 -3.990 6.733 1.00 92.31 194 VAL A C 1
ATOM 1520 O O . VAL A 1 194 ? -13.742 -4.935 7.460 1.00 92.31 194 VAL A O 1
ATOM 1523 N N . LEU A 1 195 ? -13.596 -4.048 5.406 1.00 90.50 195 LEU A N 1
ATOM 1524 C CA . LEU A 1 195 ? -14.051 -5.264 4.725 1.00 90.50 195 LEU A CA 1
ATOM 1525 C C . LEU A 1 195 ? -13.017 -6.383 4.845 1.00 90.50 195 LEU A C 1
ATOM 1527 O O . LEU A 1 195 ? -13.352 -7.487 5.260 1.00 90.50 195 LEU A O 1
ATOM 1531 N N . GLU A 1 196 ? -11.753 -6.071 4.566 1.00 92.38 196 GLU A N 1
ATOM 1532 C CA . GLU A 1 196 ? -10.649 -7.026 4.707 1.00 92.38 196 GLU A CA 1
ATOM 1533 C C . GLU A 1 196 ? -10.498 -7.502 6.164 1.00 92.38 196 GLU A C 1
ATOM 1535 O O . GLU A 1 196 ? -10.221 -8.674 6.421 1.00 92.38 196 GLU A O 1
ATOM 1540 N N . ALA A 1 197 ? -10.753 -6.615 7.133 1.00 93.88 197 ALA A N 1
ATOM 1541 C CA . ALA A 1 197 ? -10.841 -6.962 8.543 1.00 93.88 197 ALA A CA 1
ATOM 1542 C C . ALA A 1 197 ? -12.003 -7.928 8.801 1.00 93.88 197 ALA A C 1
ATOM 1544 O O . ALA A 1 197 ? -11.783 -9.002 9.341 1.00 93.88 197 ALA A O 1
ATOM 1545 N N . MET A 1 198 ? -13.230 -7.621 8.383 1.00 93.31 198 MET A N 1
ATOM 1546 C CA . MET A 1 198 ? -14.374 -8.526 8.575 1.00 93.31 198 MET A CA 1
ATOM 1547 C C . MET A 1 198 ? -14.123 -9.934 8.012 1.00 93.31 198 MET A C 1
ATOM 1549 O O . MET A 1 198 ? -14.593 -10.915 8.582 1.00 93.31 198 MET A O 1
ATOM 1553 N N . GLU A 1 199 ? -13.354 -10.033 6.929 1.00 93.00 199 GLU A N 1
ATOM 1554 C CA . GLU A 1 199 ? -12.991 -11.296 6.280 1.00 93.00 199 GLU A CA 1
ATOM 1555 C C . GLU A 1 199 ? -11.730 -11.965 6.860 1.00 93.00 199 GLU A C 1
ATOM 1557 O O . GLU A 1 199 ? -11.360 -13.049 6.415 1.00 93.00 199 GLU A O 1
ATOM 1562 N N . GLY A 1 200 ? -11.062 -11.357 7.848 1.00 93.19 200 GLY A N 1
ATOM 1563 C CA . GLY A 1 200 ? -9.862 -11.926 8.475 1.00 93.19 200 GLY A CA 1
ATOM 1564 C C . GLY A 1 200 ? -8.632 -11.964 7.560 1.00 93.19 200 GLY A C 1
ATOM 1565 O O . GLY A 1 200 ? -7.731 -12.770 7.776 1.00 93.19 200 GLY A O 1
ATOM 1566 N N . LYS A 1 201 ? -8.600 -11.134 6.513 1.00 92.19 201 LYS A N 1
ATOM 1567 C CA . LYS A 1 201 ? -7.533 -11.135 5.499 1.00 92.19 201 LYS A CA 1
ATOM 1568 C C . LYS A 1 201 ? -6.321 -10.297 5.883 1.00 92.19 201 LYS A C 1
ATOM 1570 O O . LYS A 1 201 ? -5.252 -10.457 5.295 1.00 92.19 201 LYS A O 1
ATOM 1575 N N . LEU A 1 202 ? -6.479 -9.388 6.844 1.00 89.88 202 LEU A N 1
ATOM 1576 C CA . LEU A 1 202 ? -5.366 -8.593 7.336 1.00 89.88 202 LEU A CA 1
ATOM 1577 C C . LEU A 1 202 ? -4.550 -9.442 8.319 1.00 89.88 202 LEU A C 1
ATOM 1579 O O . LEU A 1 202 ? -5.127 -10.076 9.200 1.00 89.88 202 LEU A O 1
ATOM 1583 N N . PRO A 1 203 ? -3.211 -9.430 8.236 1.00 86.06 203 PRO A N 1
ATOM 1584 C CA . PRO A 1 203 ? -2.385 -10.095 9.243 1.00 86.06 203 PRO A CA 1
ATOM 1585 C C . PRO A 1 203 ? -2.568 -9.460 10.631 1.00 86.06 203 PRO A C 1
ATOM 1587 O O . PRO A 1 203 ? -2.444 -10.128 11.655 1.00 86.06 203 PRO A O 1
ATOM 1590 N N . MET A 1 204 ? -2.879 -8.162 10.657 1.00 90.69 204 MET A N 1
ATOM 1591 C CA . MET A 1 204 ? -3.134 -7.378 11.855 1.00 90.69 204 MET A CA 1
ATOM 1592 C C . MET A 1 204 ? -3.983 -6.155 11.499 1.00 90.69 204 MET A C 1
ATOM 1594 O O . MET A 1 204 ? -3.852 -5.594 10.407 1.00 90.69 204 MET A O 1
ATOM 1598 N N . LEU A 1 205 ? -4.843 -5.726 12.422 1.00 93.50 205 LEU A N 1
ATOM 1599 C CA . LEU A 1 205 ? -5.595 -4.485 12.273 1.00 93.50 205 LEU A CA 1
ATOM 1600 C C . LEU A 1 205 ? -4.678 -3.262 12.406 1.00 93.50 205 LEU A C 1
ATOM 1602 O O . LEU A 1 205 ? -3.772 -3.256 13.235 1.00 93.50 205 LEU A O 1
ATOM 1606 N N . PRO A 1 206 ? -4.936 -2.184 11.649 1.00 92.25 206 PRO A N 1
ATOM 1607 C CA . PRO A 1 206 ? -4.167 -0.952 11.787 1.00 92.25 206 PRO A CA 1
ATOM 1608 C C . PRO A 1 206 ? -4.478 -0.198 13.090 1.00 92.25 206 PRO A C 1
ATOM 1610 O O . PRO A 1 206 ? -3.659 0.572 13.592 1.00 92.25 206 PRO A O 1
ATOM 1613 N N . LEU A 1 207 ? -5.688 -0.390 13.614 1.00 94.50 207 LEU A N 1
ATOM 1614 C CA . LEU A 1 207 ? -6.195 0.240 14.822 1.00 94.50 207 LEU A CA 1
ATOM 1615 C C . LEU A 1 207 ? -7.203 -0.674 15.512 1.00 94.50 207 LEU A C 1
ATOM 1617 O O . LEU A 1 207 ? -7.850 -1.507 14.872 1.00 94.50 207 LEU A O 1
ATOM 1621 N N . VAL A 1 208 ? -7.402 -0.431 16.801 1.00 96.12 208 VAL A N 1
ATOM 1622 C CA . VAL A 1 208 ? -8.465 -1.030 17.615 1.00 96.12 208 VAL A CA 1
ATOM 1623 C C . VAL A 1 208 ? -9.159 0.040 18.447 1.00 96.12 208 VAL A C 1
ATOM 1625 O O . VAL A 1 208 ? -8.597 1.111 18.680 1.00 96.12 208 VAL A O 1
ATOM 1628 N N . ASN A 1 209 ? -10.372 -0.242 18.926 1.00 97.25 209 ASN A N 1
ATOM 1629 C CA . ASN A 1 209 ? -10.985 0.582 19.966 1.00 97.25 209 ASN A CA 1
ATOM 1630 C C . ASN A 1 209 ? -10.170 0.493 21.262 1.00 97.25 209 ASN A C 1
ATOM 1632 O O . ASN A 1 209 ? -9.638 -0.571 21.576 1.00 97.25 209 ASN A O 1
ATOM 1636 N N . THR A 1 210 ? -10.078 1.583 22.030 1.00 96.12 210 THR A N 1
ATOM 1637 C CA . THR A 1 210 ? -9.336 1.586 23.311 1.00 96.12 210 THR A CA 1
ATOM 1638 C C . THR A 1 210 ? -9.968 0.660 24.349 1.00 96.12 210 THR A C 1
ATOM 1640 O O . THR A 1 210 ? -9.255 0.041 25.137 1.00 96.12 210 THR A O 1
ATOM 1643 N N . ASN A 1 211 ? -11.296 0.523 24.313 1.00 94.19 211 ASN A N 1
ATOM 1644 C CA . ASN A 1 211 ? -12.065 -0.413 25.124 1.00 94.19 211 ASN A CA 1
ATOM 1645 C C . ASN A 1 211 ? -12.899 -1.343 24.220 1.00 94.19 211 ASN A C 1
ATOM 1647 O O . ASN A 1 211 ? -14.088 -1.097 24.004 1.00 94.19 211 ASN A O 1
ATOM 1651 N N . PRO A 1 212 ? -12.280 -2.376 23.625 1.00 92.94 212 PRO A N 1
ATOM 1652 C CA . PRO A 1 212 ? -12.946 -3.212 22.641 1.00 92.94 212 PRO A CA 1
ATOM 1653 C C . PRO A 1 212 ? -13.961 -4.158 23.287 1.00 92.94 212 PRO A C 1
ATOM 1655 O O . PRO A 1 212 ? -13.679 -4.815 24.291 1.00 92.94 212 PRO A O 1
ATOM 1658 N N . HIS A 1 213 ? -15.130 -4.293 22.660 1.00 94.62 213 HIS A N 1
ATOM 1659 C CA . HIS A 1 213 ? -16.111 -5.304 23.044 1.00 94.62 213 HIS A CA 1
ATOM 1660 C C . HIS A 1 213 ? -15.739 -6.650 22.414 1.00 94.62 213 HIS A C 1
ATOM 1662 O O . HIS A 1 213 ? -15.849 -6.821 21.197 1.00 94.62 213 HIS A O 1
ATOM 1668 N N . ILE A 1 214 ? -15.293 -7.590 23.248 1.00 94.31 214 ILE A N 1
ATOM 1669 C CA . ILE A 1 214 ? -14.901 -8.939 22.833 1.00 94.31 214 ILE A CA 1
ATOM 1670 C C . ILE A 1 214 ? -16.096 -9.886 22.954 1.00 94.31 214 ILE A C 1
ATOM 1672 O O . ILE A 1 214 ? -16.774 -9.924 23.978 1.00 94.31 214 ILE A O 1
ATOM 1676 N N . ILE A 1 215 ? -16.330 -10.654 21.898 1.00 90.19 215 ILE A N 1
ATOM 1677 C CA . ILE A 1 215 ? -17.302 -11.736 21.814 1.00 90.19 215 ILE A CA 1
ATOM 1678 C C . ILE A 1 215 ? -16.497 -13.033 21.824 1.00 90.19 215 ILE A C 1
ATOM 1680 O O . ILE A 1 215 ? -15.790 -13.347 20.864 1.00 90.19 215 ILE A O 1
ATOM 1684 N N . ASN A 1 216 ? -16.580 -13.769 22.927 1.00 81.25 216 ASN A N 1
ATOM 1685 C CA . ASN A 1 216 ? -15.988 -15.099 23.004 1.00 81.25 216 ASN A CA 1
ATOM 1686 C C . ASN A 1 216 ? -16.874 -16.064 22.209 1.00 81.25 216 ASN A C 1
ATOM 1688 O O . ASN A 1 216 ? -18.099 -16.013 22.347 1.00 81.25 216 ASN A O 1
ATOM 1692 N N . SER A 1 217 ? -16.247 -16.865 21.344 1.00 62.50 217 SER A N 1
ATOM 1693 C CA . SER A 1 217 ? -16.934 -17.896 20.554 1.00 62.50 217 SER A CA 1
ATOM 1694 C C . SER A 1 217 ? -17.149 -19.166 21.369 1.00 62.50 217 SER A C 1
ATOM 1696 O O . SER A 1 217 ? -16.326 -19.425 22.277 1.00 62.50 217 SER A O 1
#

Radius of gyration: 20.37 Å; chains: 1; bounding box: 49×36×50 Å

pLDDT: mean 90.74, std 7.91, range [59.19, 98.44]

Organism: NCBI:txid1487602

Sequence (217 aa):
IHGAWFDPSNPVVKFSGNLRDDLFNWMYDMEAKIDLCLCLGTSLSGMNADRVAKTPAKRMIRGDAGILGTVIINLQQTPLDKKSAVRVWAKLDDVFSMIASKLALDMTKDYAPKLSSRMKNKYEVPYNRNGVLDTTSKMILNMNSGEEIRICVPGASNEDCRGVVKRKDAEGNYVVVIDEEGETKHRVFGRWFVLEAMEGKLPMLPLVNTNPHIINS

InterPro domains:
  IPR029035 DHS-like NAD/FAD-binding domain superfamily [SSF52467] (12-103)